Protein AF-A0A4U8UFG2-F1 (afdb_monomer)

InterPro domains:
  IPR001525 C-5 cytosine methyltransferase [PF00145] (6-52)
  IPR029063 S-adenosyl-L-methionine-dependent methyltransferase superfamily [G3DSA:3.40.50.150] (1-117)
  IPR029063 S-adenosyl-L-methionine-dependent methyltransferase superfamily [SSF53335] (3-54)

Nearest PDB structures (foldseek):
  5loa-assembly1_B  TM=2.311E-01  e=2.172E-01  Corynebacterium glutamicum ATCC 13032
  4iq0-assembly1_A  TM=2.756E-01  e=8.613E+00  Streptococcus pneumoniae

Mean predicted aligned error: 11.32 Å

Organism: NCBI:txid135569

Structure (mmCIF, N/CA/C/O backbone):
data_AF-A0A4U8UFG2-F1
#
_entry.id   AF-A0A4U8UFG2-F1
#
loop_
_atom_site.group_PDB
_atom_site.id
_atom_site.type_symbol
_atom_site.label_atom_id
_atom_site.label_alt_id
_atom_site.label_comp_id
_atom_site.label_asym_id
_atom_site.label_entity_id
_atom_site.label_seq_id
_atom_site.pdbx_PDB_ins_code
_atom_site.Cartn_x
_atom_site.Cartn_y
_atom_site.Cartn_z
_atom_site.occupancy
_atom_site.B_iso_or_equiv
_atom_site.auth_seq_id
_atom_site.auth_comp_id
_atom_site.auth_asym_id
_atom_site.auth_atom_id
_atom_site.pdbx_PDB_model_num
ATOM 1 N N . MET A 1 1 ? 37.979 -11.123 10.094 1.00 68.75 1 MET A N 1
ATOM 2 C CA . MET A 1 1 ? 37.069 -12.193 9.623 1.00 68.75 1 MET A CA 1
ATOM 3 C C . MET A 1 1 ? 37.433 -12.526 8.187 1.00 68.75 1 MET A C 1
ATOM 5 O O . MET A 1 1 ? 37.845 -11.617 7.479 1.00 68.75 1 MET A O 1
ATOM 9 N N . GLN A 1 2 ? 37.351 -13.792 7.774 1.00 84.81 2 GLN A N 1
ATOM 10 C CA . GLN A 1 2 ? 37.574 -14.159 6.372 1.00 84.81 2 GLN A CA 1
ATOM 11 C C . GLN A 1 2 ? 36.341 -13.764 5.553 1.00 84.81 2 GLN A C 1
ATOM 13 O O . GLN A 1 2 ? 35.223 -14.101 5.938 1.00 84.81 2 GLN A O 1
ATOM 18 N N . LYS A 1 3 ? 36.554 -13.029 4.459 1.00 92.69 3 LYS A N 1
ATOM 19 C CA . LYS A 1 3 ? 35.492 -12.582 3.556 1.00 92.69 3 LYS A CA 1
ATOM 20 C C . LYS A 1 3 ? 34.916 -13.774 2.789 1.00 92.69 3 LYS A C 1
ATOM 22 O O . LYS A 1 3 ? 35.671 -14.580 2.244 1.00 92.69 3 LYS A O 1
ATOM 27 N N . ILE A 1 4 ? 33.592 -13.897 2.767 1.00 92.50 4 ILE A N 1
ATOM 28 C CA . ILE A 1 4 ? 32.877 -14.941 2.033 1.00 92.50 4 ILE A CA 1
ATOM 29 C C . ILE A 1 4 ? 32.716 -14.497 0.584 1.00 92.50 4 ILE A C 1
ATOM 31 O O . ILE A 1 4 ? 32.169 -13.433 0.296 1.00 92.50 4 ILE A O 1
ATOM 35 N N . HIS A 1 5 ? 33.170 -15.356 -0.319 1.00 90.88 5 HIS A N 1
ATOM 36 C CA . HIS A 1 5 ? 33.008 -15.212 -1.755 1.00 90.88 5 HIS A CA 1
ATOM 37 C C . HIS A 1 5 ? 31.878 -16.122 -2.230 1.00 90.88 5 HIS A C 1
ATOM 39 O O . HIS A 1 5 ? 31.945 -17.337 -2.056 1.00 90.88 5 HIS A O 1
ATOM 45 N N . HIS A 1 6 ? 30.840 -15.533 -2.814 1.00 86.38 6 HIS A N 1
ATOM 46 C CA . HIS A 1 6 ? 29.639 -16.237 -3.243 1.00 86.38 6 HIS A CA 1
ATOM 47 C C . HIS A 1 6 ? 29.464 -16.162 -4.761 1.00 86.38 6 HIS A C 1
ATOM 49 O O . HIS A 1 6 ? 29.582 -15.092 -5.354 1.00 86.38 6 HIS A O 1
ATOM 55 N N . LEU A 1 7 ? 29.164 -17.298 -5.384 1.00 84.88 7 LEU A N 1
ATOM 56 C CA . LEU A 1 7 ? 28.693 -17.387 -6.763 1.00 84.88 7 LEU A CA 1
ATOM 57 C C . LEU A 1 7 ? 27.202 -17.722 -6.709 1.00 84.88 7 LEU A C 1
ATOM 59 O O . LEU A 1 7 ? 26.849 -18.799 -6.228 1.00 84.88 7 LEU A O 1
ATOM 63 N N . ASP A 1 8 ? 26.344 -16.813 -7.169 1.00 81.00 8 ASP A N 1
ATOM 64 C CA . ASP A 1 8 ? 24.899 -17.032 -7.131 1.00 81.00 8 ASP A CA 1
ATOM 65 C C . ASP A 1 8 ? 24.457 -17.878 -8.332 1.00 81.00 8 ASP A C 1
ATOM 67 O O . ASP A 1 8 ? 24.388 -17.395 -9.465 1.00 81.00 8 ASP A O 1
ATOM 71 N N . LEU A 1 9 ? 24.208 -19.164 -8.071 1.00 77.75 9 LEU A N 1
ATOM 72 C CA . LEU A 1 9 ? 23.792 -20.154 -9.068 1.00 77.75 9 LEU A CA 1
ATOM 73 C C . LEU A 1 9 ? 22.268 -20.217 -9.269 1.00 77.75 9 LEU A C 1
ATOM 75 O O . LEU A 1 9 ? 21.807 -20.973 -10.125 1.00 77.75 9 LEU A O 1
ATOM 79 N N . PHE A 1 10 ? 21.471 -19.497 -8.473 1.00 65.06 10 PHE A N 1
ATOM 80 C CA . PHE A 1 10 ? 20.014 -19.629 -8.501 1.00 65.06 10 PHE A CA 1
ATOM 81 C C . PHE A 1 10 ? 19.366 -18.586 -9.416 1.00 65.06 10 PHE A C 1
ATOM 83 O O . PHE A 1 10 ? 19.711 -17.411 -9.394 1.00 65.06 10 PHE A O 1
ATOM 90 N N . SER A 1 11 ? 18.362 -19.015 -10.189 1.00 55.31 11 SER A N 1
ATOM 91 C CA . SER A 1 11 ? 17.632 -18.224 -11.197 1.00 55.31 11 SER A CA 1
ATOM 92 C C . SER A 1 11 ? 16.636 -17.204 -10.616 1.00 55.31 11 SER A C 1
ATOM 94 O O . SER A 1 11 ? 15.584 -16.943 -11.202 1.00 55.31 11 SER A O 1
ATOM 96 N N . GLY A 1 12 ? 16.904 -16.685 -9.420 1.00 62.50 12 GLY A N 1
ATOM 97 C CA . GLY A 1 12 ? 16.269 -15.458 -8.952 1.00 62.50 12 GLY A CA 1
ATOM 98 C C . GLY A 1 12 ? 17.062 -14.261 -9.470 1.00 62.50 12 GLY A C 1
ATOM 99 O O . GLY A 1 12 ? 18.219 -14.407 -9.845 1.00 62.50 12 GLY A O 1
ATOM 100 N N . ILE A 1 13 ? 16.495 -13.05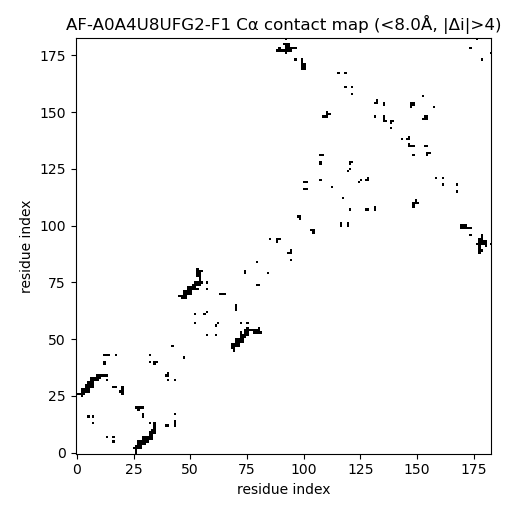5 -9.413 1.00 64.88 13 ILE A N 1
ATOM 101 C CA . ILE A 1 13 ? 17.186 -11.793 -9.755 1.00 64.88 13 ILE A CA 1
ATOM 102 C C . ILE A 1 13 ? 18.375 -11.458 -8.820 1.00 64.88 13 ILE A C 1
ATOM 104 O O . ILE A 1 13 ? 18.641 -10.288 -8.587 1.00 64.88 13 ILE A O 1
ATOM 108 N N . GLY A 1 14 ? 19.006 -12.446 -8.170 1.00 72.06 14 GLY A N 1
ATOM 109 C CA . GLY A 1 14 ? 20.134 -12.328 -7.238 1.00 72.06 14 GLY A CA 1
ATOM 110 C C . GLY A 1 14 ? 19.908 -11.414 -6.030 1.00 72.06 14 GLY A C 1
ATOM 111 O O . GLY A 1 14 ? 20.849 -11.068 -5.316 1.00 72.06 14 GLY A O 1
ATOM 112 N N . GLY A 1 15 ? 18.659 -11.013 -5.773 1.00 73.19 15 GLY A N 1
ATOM 113 C CA . GLY A 1 15 ? 18.322 -9.979 -4.795 1.00 73.19 15 GLY A CA 1
ATOM 114 C C . GLY A 1 15 ? 18.733 -10.315 -3.360 1.00 73.19 15 GLY A C 1
ATOM 115 O O . GLY A 1 15 ? 19.114 -9.420 -2.613 1.00 73.19 15 GLY A O 1
ATOM 116 N N . PHE A 1 16 ? 18.720 -11.594 -2.971 1.00 80.62 16 PHE A N 1
ATOM 117 C CA . PHE A 1 16 ? 19.162 -12.013 -1.636 1.00 80.62 16 PHE A CA 1
ATOM 118 C C . PHE A 1 16 ? 20.679 -11.908 -1.467 1.00 80.62 16 PHE A C 1
ATOM 120 O O . PHE A 1 16 ? 21.143 -11.393 -0.450 1.00 80.62 16 PHE A O 1
ATOM 127 N N . ALA A 1 17 ? 21.450 -12.343 -2.468 1.00 82.56 17 ALA A N 1
ATOM 128 C CA . ALA A 1 17 ? 22.905 -12.229 -2.451 1.00 82.56 17 ALA A CA 1
ATOM 129 C C . ALA A 1 17 ? 23.344 -10.756 -2.496 1.00 82.56 17 ALA A C 1
ATOM 131 O O . ALA A 1 17 ? 24.249 -10.346 -1.764 1.00 82.56 17 ALA A O 1
ATOM 132 N N . LEU A 1 18 ? 22.642 -9.933 -3.283 1.00 78.06 18 LEU A N 1
ATOM 133 C CA . LEU A 1 18 ? 22.844 -8.487 -3.325 1.00 78.06 18 LEU A CA 1
ATOM 134 C C . LEU A 1 18 ? 22.502 -7.831 -1.977 1.00 78.06 18 LEU A C 1
ATOM 136 O O . LEU A 1 18 ? 23.297 -7.056 -1.455 1.00 78.06 18 LEU A O 1
ATOM 140 N N . GLY A 1 19 ? 21.363 -8.185 -1.375 1.00 81.25 19 GLY A N 1
ATOM 141 C CA . GLY A 1 19 ? 20.940 -7.676 -0.069 1.00 81.25 19 GLY A CA 1
ATOM 142 C C . GLY A 1 19 ? 21.924 -8.023 1.049 1.00 81.25 19 GLY A C 1
ATOM 143 O O . GLY A 1 19 ? 22.258 -7.164 1.862 1.00 81.25 19 GLY A O 1
ATOM 144 N N . LEU A 1 20 ? 22.453 -9.250 1.055 1.00 84.56 20 LEU A N 1
ATOM 145 C CA . LEU A 1 20 ? 23.465 -9.675 2.022 1.00 84.56 20 LEU A CA 1
ATOM 146 C C . LEU A 1 20 ? 24.794 -8.928 1.828 1.00 84.56 20 LEU A C 1
ATOM 148 O O . LEU A 1 20 ? 25.388 -8.471 2.802 1.00 84.56 20 LEU A O 1
ATOM 152 N N . GLN A 1 21 ? 25.223 -8.726 0.579 1.00 86.75 21 GLN A N 1
ATOM 153 C CA . GLN A 1 21 ? 26.393 -7.901 0.268 1.00 86.75 21 GLN A CA 1
ATOM 154 C C . GLN A 1 21 ? 26.198 -6.438 0.688 1.00 86.75 21 GLN A C 1
ATOM 156 O O . GLN A 1 21 ? 27.131 -5.802 1.169 1.00 86.75 21 GLN A O 1
ATOM 161 N N . MET A 1 22 ? 25.000 -5.879 0.503 1.00 83.25 22 MET A N 1
ATOM 162 C CA . MET A 1 22 ? 24.687 -4.513 0.928 1.00 83.25 22 MET A CA 1
ATOM 163 C C . MET A 1 22 ? 24.699 -4.365 2.452 1.00 83.25 22 MET A C 1
ATOM 165 O O . MET A 1 22 ? 25.095 -3.307 2.938 1.00 83.25 22 MET A O 1
ATOM 169 N N . ALA A 1 23 ? 24.288 -5.404 3.183 1.00 88.12 23 ALA A N 1
ATOM 170 C CA . ALA A 1 23 ? 24.287 -5.411 4.641 1.00 88.12 23 ALA A CA 1
ATOM 171 C C . ALA A 1 23 ? 25.709 -5.403 5.228 1.00 88.12 23 ALA A C 1
ATOM 173 O O . ALA A 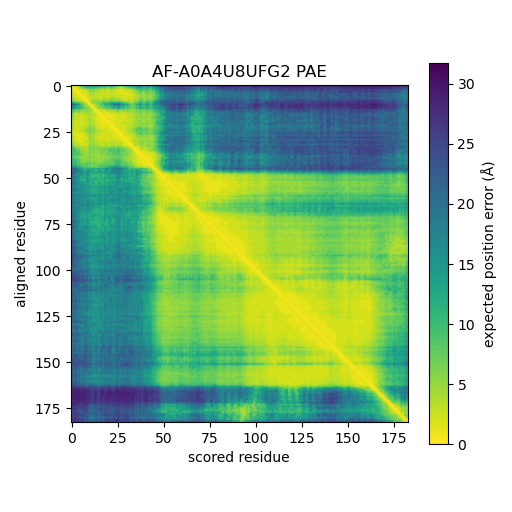1 23 ? 25.947 -4.692 6.202 1.00 88.12 23 ALA A O 1
ATOM 174 N N . ASP A 1 24 ? 26.648 -6.148 4.633 1.00 87.25 24 ASP A N 1
ATOM 175 C CA . ASP A 1 24 ? 28.051 -6.160 5.061 1.00 87.25 24 ASP A CA 1
ATOM 176 C C . ASP A 1 24 ? 29.007 -6.518 3.905 1.00 87.25 24 ASP A C 1
ATOM 178 O O . ASP A 1 24 ? 29.238 -7.684 3.571 1.00 87.25 24 ASP A O 1
ATOM 182 N N . LYS A 1 25 ? 29.598 -5.476 3.310 1.00 84.06 25 LYS A N 1
ATOM 183 C CA . LYS A 1 25 ? 30.499 -5.562 2.146 1.00 84.06 25 LYS A CA 1
ATOM 184 C C . LYS A 1 25 ? 31.886 -6.102 2.503 1.00 84.06 25 LYS A C 1
ATOM 186 O O . LYS A 1 25 ? 32.626 -6.547 1.617 1.00 84.06 25 LYS A O 1
ATOM 191 N N . ASP A 1 26 ? 32.264 -6.020 3.776 1.00 88.94 26 ASP A N 1
ATOM 192 C CA . ASP A 1 26 ? 33.566 -6.460 4.273 1.00 88.94 26 ASP A CA 1
ATOM 193 C C . ASP A 1 26 ? 33.525 -7.946 4.642 1.00 88.94 26 ASP A C 1
ATOM 195 O O . ASP A 1 26 ? 34.522 -8.657 4.489 1.00 88.94 26 ASP A O 1
ATOM 199 N N . PHE A 1 27 ? 32.348 -8.440 5.033 1.00 92.19 27 PHE A N 1
ATOM 200 C CA . PHE A 1 27 ? 32.095 -9.849 5.298 1.00 92.19 27 PHE A CA 1
ATOM 201 C C . PHE A 1 27 ? 31.697 -10.657 4.058 1.00 92.19 27 PHE A C 1
ATOM 203 O O . PHE A 1 27 ? 32.135 -11.801 3.933 1.00 92.19 27 PHE A O 1
ATOM 210 N N . TYR A 1 28 ? 30.897 -10.101 3.143 1.00 91.31 28 TYR A N 1
ATOM 211 C CA . TYR A 1 28 ? 30.278 -10.868 2.058 1.00 91.31 28 TYR A CA 1
ATOM 212 C C . TYR A 1 28 ? 30.423 -10.190 0.692 1.00 91.31 28 TYR A 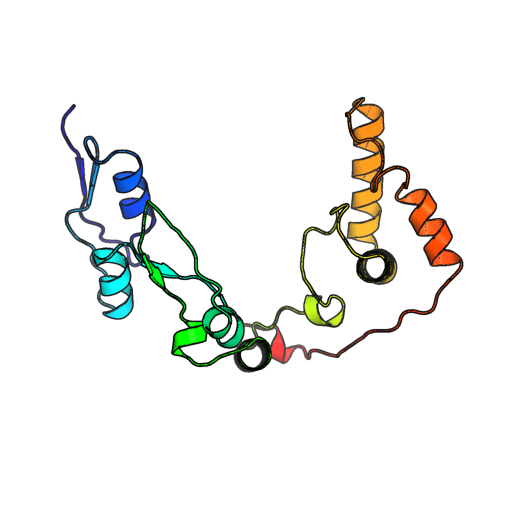C 1
ATOM 214 O O . TYR A 1 28 ? 30.190 -8.992 0.538 1.00 91.31 28 TYR A O 1
ATOM 222 N N . GLN A 1 29 ? 30.796 -10.971 -0.325 1.00 88.62 29 GLN A N 1
ATOM 223 C CA . GLN A 1 29 ? 30.885 -10.516 -1.709 1.00 88.62 29 GLN A CA 1
ATOM 224 C C . GLN A 1 29 ? 30.346 -11.561 -2.682 1.00 88.62 29 GLN A C 1
ATOM 226 O O . GLN A 1 29 ? 30.861 -12.676 -2.770 1.00 88.62 29 GLN A O 1
ATOM 231 N N . THR A 1 30 ? 29.376 -11.146 -3.488 1.00 86.25 30 THR A N 1
ATOM 232 C CA . THR A 1 30 ? 28.904 -11.876 -4.662 1.00 86.25 30 THR A CA 1
ATOM 233 C C . THR A 1 30 ? 29.850 -11.602 -5.829 1.00 86.25 30 THR A C 1
ATOM 235 O O . THR A 1 30 ? 30.062 -10.454 -6.212 1.00 86.25 30 THR A O 1
ATOM 238 N N . ILE A 1 31 ? 30.466 -12.654 -6.368 1.00 85.25 31 ILE A N 1
ATOM 239 C CA . ILE A 1 31 ? 31.448 -12.574 -7.458 1.00 85.25 31 ILE A CA 1
ATOM 240 C C . ILE A 1 31 ? 30.756 -12.538 -8.821 1.00 85.25 31 ILE A C 1
ATOM 242 O O . ILE A 1 31 ? 31.231 -11.863 -9.731 1.00 85.25 31 ILE A O 1
ATOM 246 N N . SER A 1 32 ? 29.658 -13.277 -8.981 1.00 77.69 32 SER A N 1
ATOM 247 C CA . SER A 1 32 ? 28.903 -13.345 -10.232 1.00 77.69 32 SER A CA 1
ATOM 248 C C . SER A 1 32 ? 27.499 -13.905 -9.987 1.00 77.69 32 SER A C 1
ATOM 250 O O . SER A 1 32 ? 27.256 -14.554 -8.963 1.00 77.69 32 SER A O 1
ATOM 252 N N . PHE A 1 33 ? 26.602 -13.649 -10.938 1.00 82.00 33 PHE A N 1
ATOM 253 C CA . PHE A 1 33 ? 25.242 -14.175 -11.000 1.00 82.00 33 PHE A CA 1
ATOM 254 C C . PHE A 1 33 ? 25.110 -15.054 -12.247 1.00 82.00 33 PHE A C 1
ATOM 256 O O . PHE A 1 33 ? 25.539 -14.653 -13.326 1.00 82.00 33 PHE A O 1
ATOM 263 N N . CYS A 1 34 ? 24.484 -16.224 -12.128 1.00 79.12 34 CYS A N 1
ATOM 264 C CA . CYS A 1 34 ? 24.200 -17.113 -13.264 1.00 79.12 34 CYS A CA 1
ATOM 265 C C . CYS A 1 34 ? 22.977 -16.698 -14.106 1.00 79.12 34 CYS A C 1
ATOM 267 O O . CYS A 1 34 ? 22.477 -17.496 -14.898 1.00 79.12 34 CYS A O 1
ATOM 269 N N . GLU A 1 35 ? 22.478 -15.474 -13.940 1.00 77.44 35 GLU A N 1
ATOM 270 C CA . GLU A 1 35 ? 21.330 -14.960 -14.685 1.00 77.44 35 GLU A CA 1
ATOM 271 C C . GLU A 1 35 ? 21.687 -14.725 -16.161 1.00 77.44 35 GLU A C 1
ATOM 273 O O . GLU A 1 35 ? 22.641 -14.019 -16.484 1.00 77.44 35 GLU A O 1
ATOM 278 N N . ILE A 1 36 ? 20.904 -15.322 -17.061 1.00 75.06 36 ILE A N 1
ATOM 279 C CA . ILE A 1 36 ? 21.121 -15.272 -18.515 1.00 75.06 36 ILE A CA 1
ATOM 280 C C . ILE A 1 36 ? 20.261 -14.207 -19.201 1.00 75.06 36 ILE A C 1
ATOM 282 O O . ILE A 1 36 ? 20.521 -13.841 -20.348 1.00 75.06 36 ILE A O 1
ATOM 286 N N . ASN A 1 37 ? 19.216 -13.714 -18.533 1.00 78.00 37 ASN A N 1
ATOM 287 C CA . ASN A 1 37 ? 18.377 -12.652 -19.058 1.00 78.00 37 ASN A CA 1
ATOM 288 C C . ASN A 1 37 ? 19.121 -11.308 -19.000 1.00 78.00 37 ASN A C 1
ATOM 290 O O . ASN A 1 37 ? 19.452 -10.819 -17.922 1.00 78.00 37 ASN A O 1
ATOM 294 N N . ALA A 1 38 ? 19.323 -10.680 -20.162 1.00 72.62 38 ALA A N 1
ATOM 295 C CA . ALA A 1 38 ? 20.071 -9.427 -20.281 1.00 72.62 38 ALA A CA 1
ATOM 296 C C . ALA A 1 38 ? 19.508 -8.288 -19.409 1.00 72.62 38 ALA A C 1
ATOM 298 O O . ALA A 1 38 ? 20.276 -7.547 -18.803 1.00 72.62 38 ALA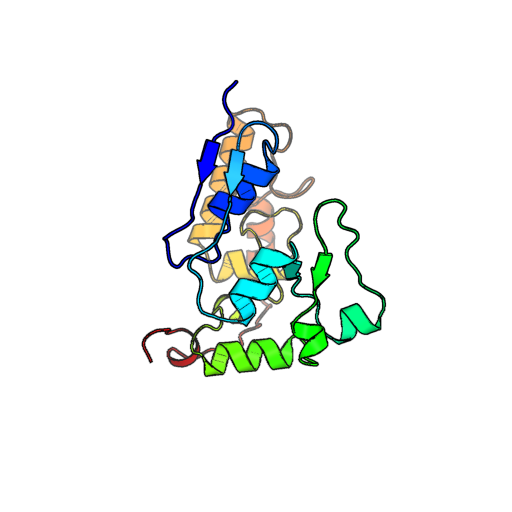 A O 1
ATOM 299 N N . TYR A 1 39 ? 18.181 -8.172 -19.285 1.00 72.31 39 TYR A N 1
ATOM 300 C CA . TYR A 1 39 ? 17.562 -7.140 -18.450 1.00 72.31 39 TYR A CA 1
ATOM 301 C C . TYR A 1 39 ? 17.831 -7.383 -16.960 1.00 72.31 39 TYR A C 1
ATOM 303 O O . TYR A 1 39 ? 18.194 -6.460 -16.234 1.00 72.31 39 TYR A O 1
ATOM 311 N N . CYS A 1 40 ? 17.705 -8.629 -16.502 1.00 71.56 40 CYS A N 1
ATOM 312 C CA . CYS A 1 40 ? 18.000 -8.988 -15.117 1.00 71.56 40 CYS A CA 1
ATOM 313 C C . CYS A 1 40 ? 19.497 -8.830 -14.789 1.00 71.56 40 CYS A C 1
ATOM 315 O O . CYS A 1 40 ? 19.829 -8.339 -13.711 1.00 71.56 40 CYS A O 1
ATOM 317 N N . ALA A 1 41 ? 20.392 -9.163 -15.726 1.00 71.44 41 ALA A N 1
ATOM 318 C CA . ALA A 1 41 ? 21.830 -8.929 -15.591 1.00 71.44 41 ALA A CA 1
ATOM 319 C C . ALA A 1 41 ? 22.154 -7.430 -15.451 1.00 71.44 41 ALA A C 1
ATOM 321 O O . ALA A 1 41 ? 22.895 -7.038 -14.553 1.00 71.44 41 ALA A O 1
ATOM 322 N N . GLU A 1 42 ? 21.524 -6.565 -16.253 1.00 69.69 42 GLU A N 1
ATOM 323 C CA . GLU A 1 42 ? 21.681 -5.112 -16.117 1.00 69.69 42 GLU A CA 1
ATOM 324 C C . GLU A 1 42 ? 21.183 -4.570 -14.767 1.00 69.69 42 GLU A C 1
ATOM 326 O O . GLU A 1 42 ? 21.789 -3.649 -14.211 1.00 69.69 42 GLU A O 1
ATOM 331 N N . VAL A 1 43 ? 20.086 -5.120 -14.232 1.00 67.00 43 VAL A N 1
ATOM 332 C CA . VAL A 1 43 ? 19.561 -4.763 -12.900 1.00 67.00 43 VAL A CA 1
ATOM 333 C C . VAL A 1 43 ? 20.564 -5.131 -11.804 1.00 67.00 43 VAL A C 1
ATOM 335 O O . VAL A 1 43 ? 20.811 -4.323 -10.904 1.00 67.00 43 VAL A O 1
ATOM 338 N N . LEU A 1 44 ? 21.167 -6.315 -11.915 1.00 68.06 44 LEU A N 1
ATOM 339 C CA . LEU A 1 44 ? 22.151 -6.857 -10.980 1.00 68.06 44 LEU A CA 1
ATOM 340 C C . LEU A 1 44 ? 23.492 -6.116 -11.002 1.00 68.06 44 LEU A C 1
ATOM 342 O O . LEU A 1 44 ? 24.087 -5.892 -9.950 1.00 68.06 44 LEU A O 1
ATOM 346 N N . GLU A 1 45 ? 23.960 -5.693 -12.176 1.00 68.06 45 GLU A N 1
ATOM 347 C CA . GLU A 1 45 ? 25.242 -4.991 -12.321 1.00 68.06 45 GLU A CA 1
ATOM 348 C C . GLU A 1 45 ? 25.212 -3.539 -11.819 1.00 68.06 45 GLU A C 1
ATOM 350 O O . GLU A 1 45 ? 26.253 -2.988 -11.458 1.00 68.06 45 GLU A O 1
ATOM 355 N N . LYS A 1 46 ? 24.042 -2.887 -11.813 1.00 62.91 46 LYS A N 1
ATOM 356 C CA . LYS A 1 46 ? 23.945 -1.421 -11.666 1.00 62.91 46 LYS A CA 1
ATOM 357 C C . LYS A 1 46 ? 23.133 -0.939 -10.460 1.00 62.91 46 LYS A C 1
ATOM 359 O O . LYS A 1 46 ? 22.915 0.267 -10.340 1.00 62.91 46 LYS A O 1
ATOM 364 N N . ASN A 1 47 ? 22.719 -1.834 -9.555 1.00 67.12 47 ASN A N 1
ATOM 365 C CA . ASN A 1 47 ? 21.926 -1.500 -8.358 1.00 67.12 47 ASN A CA 1
ATOM 366 C C . ASN A 1 47 ? 20.735 -0.574 -8.688 1.00 67.12 47 ASN A C 1
ATOM 368 O O . ASN A 1 47 ? 20.557 0.491 -8.082 1.00 67.12 47 ASN A O 1
ATOM 372 N N . PHE A 1 48 ? 19.947 -0.940 -9.704 1.00 76.19 48 PHE A N 1
ATOM 373 C CA . PHE A 1 48 ? 18.774 -0.161 -10.090 1.00 76.19 48 PHE A CA 1
ATOM 374 C C . PHE A 1 48 ? 17.573 -0.463 -9.200 1.00 76.19 48 PHE A C 1
ATOM 376 O O . PHE A 1 48 ? 17.283 -1.614 -8.885 1.00 76.19 48 PHE A O 1
ATOM 383 N N . ILE A 1 49 ? 16.826 0.583 -8.856 1.00 81.88 49 ILE A N 1
ATOM 384 C CA . ILE A 1 49 ? 15.589 0.486 -8.085 1.00 81.88 49 ILE A CA 1
ATOM 385 C C . ILE A 1 49 ? 14.446 0.882 -9.009 1.00 81.88 49 ILE A C 1
ATOM 387 O O . ILE A 1 49 ? 14.368 2.028 -9.453 1.00 81.88 49 ILE A O 1
ATOM 391 N N . LEU A 1 50 ? 13.583 -0.083 -9.332 1.00 88.00 50 LEU A N 1
ATOM 392 C CA . LEU A 1 50 ? 12.430 0.132 -10.202 1.00 88.00 50 LEU A CA 1
ATOM 393 C C . LEU A 1 50 ? 11.298 0.779 -9.402 1.00 88.00 50 LEU A C 1
ATOM 395 O O . LEU A 1 50 ? 10.802 0.209 -8.433 1.00 88.00 50 LEU A O 1
ATOM 399 N N . ILE A 1 51 ? 10.889 1.975 -9.816 1.00 91.75 51 ILE A N 1
ATOM 400 C CA . ILE A 1 51 ? 9.868 2.774 -9.141 1.00 91.75 51 ILE A CA 1
ATOM 401 C C . ILE A 1 51 ? 8.681 2.954 -10.079 1.00 91.75 51 ILE A C 1
ATOM 403 O O . ILE A 1 51 ? 8.817 3.462 -11.191 1.00 91.75 51 ILE A O 1
ATOM 407 N N . GLY A 1 52 ? 7.501 2.552 -9.612 1.00 92.88 52 GLY A N 1
ATOM 408 C CA . GLY A 1 52 ? 6.246 2.626 -10.361 1.00 92.88 52 GLY A CA 1
ATOM 409 C C . GLY A 1 52 ? 5.601 4.013 -10.362 1.00 92.88 52 GLY A C 1
ATOM 410 O O . GLY A 1 52 ? 4.420 4.112 -10.052 1.00 92.88 52 GLY A O 1
ATOM 411 N N . TYR A 1 53 ? 6.353 5.077 -10.663 1.00 95.94 53 TYR A N 1
ATOM 412 C CA . TYR A 1 53 ? 5.757 6.388 -10.956 1.00 95.94 53 TYR A CA 1
ATOM 413 C C . TYR A 1 53 ? 5.283 6.425 -12.399 1.00 95.94 53 TYR A C 1
ATOM 415 O O . TYR A 1 53 ? 6.027 6.034 -13.299 1.00 95.94 53 TYR A O 1
ATOM 423 N N . THR A 1 54 ? 4.054 6.890 -12.602 1.00 96.56 54 THR A N 1
ATOM 424 C CA . THR A 1 54 ? 3.449 7.037 -13.928 1.00 96.56 54 THR A CA 1
ATOM 425 C C . THR A 1 54 ? 4.212 8.044 -14.781 1.00 96.56 54 THR A C 1
ATOM 427 O O . THR A 1 54 ? 4.962 8.883 -14.272 1.00 96.56 54 THR A O 1
ATOM 430 N N . TYR A 1 55 ? 3.991 7.986 -16.094 1.00 97.56 55 TYR A N 1
ATOM 431 C CA . TYR A 1 55 ? 4.572 8.930 -17.040 1.00 97.56 55 TYR A CA 1
ATOM 432 C C . TYR A 1 55 ? 4.330 10.387 -16.621 1.00 97.56 55 TYR A C 1
ATOM 434 O O . TYR A 1 55 ? 5.289 11.131 -16.425 1.00 97.56 55 TYR A O 1
ATOM 442 N N . ASN A 1 56 ? 3.074 10.768 -16.371 1.00 97.56 56 ASN A N 1
ATOM 443 C CA . ASN A 1 56 ? 2.744 12.146 -16.011 1.00 97.56 56 ASN A CA 1
ATOM 444 C C . ASN A 1 56 ? 3.337 12.567 -14.661 1.00 97.56 56 ASN A C 1
ATOM 446 O O . ASN A 1 56 ? 3.676 13.731 -14.484 1.00 97.56 56 ASN A O 1
ATOM 450 N N . GLU A 1 57 ? 3.461 11.666 -13.686 1.00 96.81 57 GLU A N 1
ATOM 451 C CA . GLU A 1 57 ? 4.089 12.011 -12.406 1.00 96.81 57 GLU A CA 1
ATOM 452 C C . GLU A 1 57 ? 5.554 12.409 -12.584 1.00 96.81 57 GLU A C 1
ATOM 454 O O . GLU A 1 57 ? 5.981 13.423 -12.029 1.00 96.81 57 GLU A O 1
ATOM 459 N N . VAL A 1 58 ? 6.309 11.641 -13.373 1.00 96.69 58 VAL A N 1
ATOM 460 C CA . VAL A 1 58 ? 7.723 11.930 -13.644 1.00 96.69 58 VAL A CA 1
ATOM 461 C C . VAL A 1 58 ? 7.872 13.187 -14.505 1.00 96.69 58 VAL A C 1
ATOM 463 O O . VAL A 1 58 ? 8.711 14.027 -14.185 1.00 96.69 58 VAL A O 1
ATOM 466 N N . GLU A 1 59 ? 7.021 13.379 -15.521 1.00 97.12 59 GLU A N 1
ATOM 467 C CA . GLU A 1 59 ? 6.986 14.615 -16.329 1.00 97.12 59 GLU A CA 1
ATOM 468 C C . GLU A 1 59 ? 6.679 15.859 -15.478 1.00 97.12 59 GLU A C 1
ATOM 470 O O . GLU A 1 59 ? 7.235 16.931 -15.704 1.00 97.12 59 GLU A O 1
ATOM 475 N N . ASN A 1 60 ? 5.862 15.710 -14.431 1.00 96.69 60 ASN A N 1
ATOM 476 C CA . ASN A 1 60 ? 5.586 16.764 -13.451 1.00 96.69 60 ASN A CA 1
ATOM 477 C C . ASN A 1 60 ? 6.696 16.926 -12.390 1.00 96.69 60 ASN A C 1
ATOM 479 O O . ASN A 1 60 ? 6.511 17.635 -11.399 1.00 96.69 60 ASN A O 1
ATOM 483 N N . GLY A 1 61 ? 7.849 16.279 -12.573 1.00 95.44 61 GLY A N 1
ATOM 484 C CA . GLY A 1 61 ? 9.034 16.429 -11.729 1.00 95.44 61 GLY A CA 1
ATOM 485 C C . GLY A 1 61 ? 9.105 15.479 -10.533 1.00 95.44 61 GLY A C 1
ATOM 486 O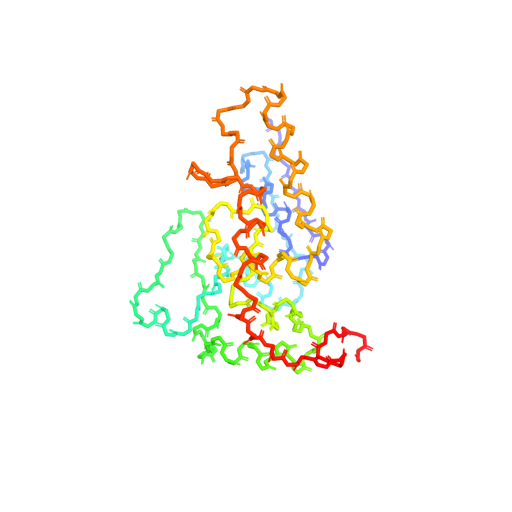 O . GLY A 1 61 ? 9.967 15.655 -9.668 1.00 95.44 61 GLY A O 1
ATOM 487 N N . ARG A 1 62 ? 8.235 14.463 -10.443 1.00 96.00 62 ARG A N 1
ATOM 488 C CA . ARG A 1 62 ? 8.299 13.473 -9.361 1.00 96.00 62 ARG A CA 1
ATOM 489 C C . ARG A 1 62 ? 9.490 12.535 -9.571 1.00 96.00 62 ARG A C 1
ATOM 491 O O . ARG A 1 62 ? 9.453 11.641 -10.410 1.00 96.00 62 ARG A O 1
ATOM 498 N N . ILE A 1 63 ? 10.523 12.701 -8.748 1.00 93.75 63 ILE A N 1
ATOM 499 C CA . ILE A 1 63 ? 11.719 11.850 -8.730 1.00 93.75 63 ILE A CA 1
ATOM 500 C C . ILE A 1 63 ? 12.011 11.340 -7.316 1.00 93.75 63 ILE A C 1
ATOM 502 O O . ILE A 1 63 ? 11.658 11.973 -6.322 1.00 93.75 63 ILE A O 1
ATOM 506 N N . SER A 1 64 ? 12.665 10.188 -7.224 1.00 92.06 64 SER A N 1
ATOM 507 C CA . SER A 1 64 ? 13.154 9.620 -5.971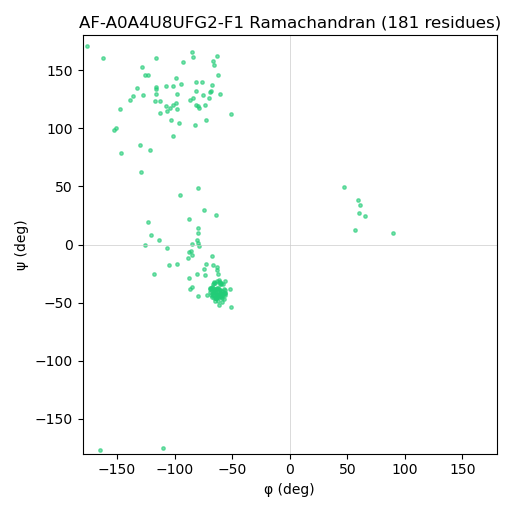 1.00 92.06 64 SER A CA 1
ATOM 508 C C . SER A 1 64 ? 14.632 9.938 -5.779 1.00 92.06 64 SER A C 1
ATOM 510 O O . SER A 1 64 ? 15.447 9.688 -6.665 1.00 92.06 64 SER A O 1
ATOM 512 N N . SER A 1 65 ? 14.967 10.455 -4.598 1.00 87.81 65 SER A N 1
ATOM 513 C CA . SER A 1 65 ? 16.346 10.638 -4.146 1.00 87.81 65 SER A CA 1
ATOM 514 C C . SER A 1 65 ? 16.730 9.442 -3.282 1.00 87.81 65 SER A C 1
ATOM 516 O O . SER A 1 65 ? 16.239 9.314 -2.161 1.00 87.81 65 SER A O 1
ATOM 518 N N . LEU A 1 66 ? 17.533 8.534 -3.835 1.00 82.94 66 LEU A N 1
ATOM 519 C CA . LEU A 1 66 ? 18.005 7.329 -3.155 1.00 82.94 66 LEU A CA 1
ATOM 520 C C . LEU A 1 66 ? 19.527 7.408 -3.026 1.00 82.94 66 LEU A C 1
ATOM 522 O O . LEU A 1 66 ? 20.221 7.663 -4.005 1.00 82.94 66 LEU A O 1
ATOM 526 N N . ASP A 1 67 ? 20.039 7.196 -1.819 1.00 81.19 67 ASP A N 1
ATOM 527 C CA . ASP A 1 67 ? 21.468 7.200 -1.486 1.00 81.19 67 ASP A CA 1
ATOM 528 C C . ASP A 1 67 ? 22.130 5.819 -1.653 1.00 81.19 67 ASP A C 1
ATOM 530 O O . ASP A 1 67 ? 23.355 5.715 -1.673 1.00 81.19 67 ASP A O 1
ATOM 534 N N . TYR A 1 68 ? 21.332 4.759 -1.826 1.00 74.62 68 TYR A N 1
ATOM 535 C CA . TYR A 1 68 ? 21.788 3.365 -1.927 1.00 74.62 68 TYR A CA 1
ATOM 536 C C . TYR A 1 68 ? 21.561 2.708 -3.299 1.00 74.62 68 TYR A C 1
ATOM 538 O O . TYR A 1 68 ? 21.838 1.519 -3.458 1.00 74.62 68 TYR A O 1
ATOM 546 N N . GLY A 1 69 ? 21.064 3.441 -4.297 1.00 77.06 69 GLY A N 1
ATOM 547 C CA . GLY A 1 69 ? 20.813 2.884 -5.626 1.00 77.06 69 GLY A CA 1
ATOM 548 C C . GLY A 1 69 ? 20.326 3.915 -6.634 1.00 77.06 69 GLY A C 1
ATOM 549 O O . GLY A 1 69 ? 20.011 5.052 -6.289 1.00 77.06 69 GLY A O 1
ATOM 550 N N . ILE A 1 70 ? 20.261 3.513 -7.901 1.00 84.56 70 ILE A N 1
ATOM 551 C CA . ILE A 1 70 ? 19.845 4.397 -8.993 1.00 84.56 70 ILE A CA 1
ATOM 552 C C . ILE A 1 70 ? 18.367 4.143 -9.304 1.00 84.56 70 ILE A C 1
ATOM 554 O O . ILE A 1 70 ? 17.991 3.056 -9.744 1.00 84.56 70 ILE A O 1
ATOM 558 N N . ALA A 1 71 ? 17.521 5.155 -9.111 1.00 89.69 71 ALA A N 1
ATOM 559 C CA . ALA A 1 71 ? 16.101 5.066 -9.437 1.00 89.69 71 ALA A CA 1
ATOM 560 C C . ALA A 1 71 ? 15.869 4.972 -10.957 1.00 89.69 71 ALA A C 1
ATOM 562 O O . ALA A 1 71 ? 16.404 5.760 -11.742 1.00 89.69 71 ALA A O 1
ATOM 563 N N . LYS A 1 72 ? 15.034 4.019 -11.371 1.00 90.44 72 LYS A N 1
ATOM 564 C CA . LYS A 1 72 ? 14.519 3.866 -12.736 1.00 90.44 72 LYS A CA 1
ATOM 565 C C . LYS A 1 72 ? 12.997 3.890 -12.700 1.00 90.44 72 LYS A C 1
ATOM 567 O O . LYS A 1 72 ? 12.395 3.376 -11.761 1.00 90.44 72 LYS A O 1
ATOM 572 N N . TYR A 1 73 ? 12.386 4.440 -13.744 1.00 94.75 73 TYR A N 1
ATOM 573 C CA . TYR A 1 73 ? 10.938 4.640 -13.826 1.00 94.75 73 TYR A CA 1
ATOM 574 C C . TYR A 1 73 ? 10.372 3.910 -15.054 1.00 94.75 73 TYR A C 1
ATOM 576 O O . TYR A 1 73 ? 10.200 4.533 -16.101 1.00 94.75 73 TYR A O 1
ATOM 584 N N . PRO A 1 74 ? 10.116 2.588 -14.979 1.00 94.50 74 PRO A N 1
ATOM 585 C CA . PRO A 1 74 ? 9.662 1.812 -16.135 1.00 94.50 74 PRO A CA 1
ATOM 586 C C . PRO A 1 74 ? 8.385 2.360 -16.775 1.00 94.50 74 PRO A C 1
ATOM 588 O O . PRO A 1 74 ? 8.320 2.483 -17.991 1.00 94.50 74 PRO A O 1
ATOM 591 N N . LEU A 1 75 ? 7.398 2.774 -15.972 1.00 96.12 75 LEU A N 1
ATOM 592 C CA . LEU A 1 75 ? 6.142 3.309 -16.510 1.00 96.12 75 LEU A CA 1
ATOM 593 C C . LEU A 1 75 ? 6.351 4.631 -17.259 1.00 96.12 75 LEU A C 1
ATOM 595 O O . LEU A 1 75 ? 5.680 4.877 -18.254 1.00 96.12 75 LEU A O 1
ATOM 599 N N . HIS A 1 76 ? 7.312 5.457 -16.838 1.00 96.62 76 HIS A N 1
ATOM 600 C CA . HIS A 1 76 ? 7.705 6.646 -17.596 1.00 96.62 76 HIS A CA 1
ATOM 601 C C . HIS A 1 76 ? 8.388 6.276 -18.916 1.00 96.62 76 HIS A C 1
ATOM 603 O O . HIS A 1 76 ? 8.003 6.792 -19.961 1.00 96.62 76 HIS A O 1
ATOM 609 N N . GLN A 1 77 ? 9.315 5.313 -18.899 1.00 94.88 77 GLN A N 1
ATOM 610 C CA . GLN A 1 77 ? 9.980 4.808 -20.110 1.00 94.88 77 GLN A CA 1
ATOM 611 C C . GLN A 1 77 ? 8.992 4.208 -21.119 1.00 94.88 77 GLN A C 1
ATOM 613 O O . GLN A 1 77 ? 9.193 4.329 -22.325 1.00 94.88 77 GLN A O 1
ATOM 618 N N . TRP A 1 78 ? 7.925 3.576 -20.632 1.00 96.38 78 TRP A N 1
ATOM 619 C CA . TRP A 1 78 ? 6.864 2.995 -21.455 1.00 96.38 78 TRP A CA 1
ATOM 620 C C . TRP A 1 78 ? 5.766 3.994 -21.833 1.00 96.38 78 TRP A C 1
ATOM 622 O O . TRP A 1 78 ? 4.888 3.645 -22.615 1.00 96.38 78 TRP A O 1
ATOM 632 N N . GLN A 1 79 ? 5.816 5.223 -21.309 1.00 97.38 79 GLN A N 1
ATOM 633 C CA . GLN A 1 79 ? 4.785 6.255 -21.474 1.00 97.38 79 GLN A CA 1
ATOM 634 C C . GLN A 1 79 ? 3.402 5.825 -20.952 1.00 97.38 79 GLN A C 1
ATOM 636 O O . GLN A 1 79 ? 2.368 6.119 -21.549 1.00 97.38 79 GLN A O 1
ATOM 641 N N . TRP A 1 80 ? 3.370 5.098 -19.834 1.00 97.81 80 TRP A N 1
ATOM 642 C CA . TRP A 1 80 ? 2.149 4.561 -19.236 1.00 97.81 80 TRP A CA 1
ATOM 643 C C . TRP A 1 80 ? 1.679 5.392 -18.044 1.00 97.81 80 TRP A C 1
ATOM 645 O O . TRP A 1 80 ? 2.457 5.754 -17.155 1.00 97.81 80 TRP A O 1
ATOM 655 N N . ASN A 1 81 ? 0.372 5.633 -17.995 1.00 96.50 81 ASN A N 1
ATOM 656 C CA . ASN A 1 81 ? -0.337 6.124 -16.821 1.00 96.50 81 ASN A CA 1
ATOM 657 C C . ASN A 1 81 ? -1.240 5.016 -16.250 1.00 96.50 81 ASN A C 1
ATOM 659 O O . ASN A 1 81 ? -1.216 3.871 -16.705 1.00 96.50 81 ASN A O 1
ATOM 663 N N . GLU A 1 82 ? -2.033 5.345 -15.227 1.00 91.31 82 GLU A N 1
ATOM 664 C CA . GLU A 1 82 ? -2.897 4.384 -14.521 1.00 91.31 82 GLU A CA 1
ATOM 665 C C . GLU A 1 82 ? -3.794 3.577 -15.471 1.00 91.31 82 GLU A C 1
ATOM 667 O O . GLU A 1 82 ? -3.948 2.372 -15.294 1.00 91.31 82 GLU A O 1
ATOM 672 N N . ARG A 1 83 ? -4.319 4.214 -16.525 1.00 92.00 83 ARG A N 1
ATOM 673 C CA . ARG A 1 83 ? -5.187 3.567 -17.517 1.00 92.00 83 ARG A CA 1
ATOM 674 C C . ARG A 1 83 ? -4.466 2.475 -18.306 1.00 92.00 83 ARG A C 1
ATOM 676 O O . ARG A 1 83 ? -5.020 1.397 -18.505 1.00 92.00 83 ARG A O 1
ATOM 683 N N . GLU A 1 84 ? -3.254 2.748 -18.787 1.00 95.75 84 GLU A N 1
ATOM 684 C CA . GLU A 1 84 ? -2.472 1.768 -19.549 1.00 95.75 84 GLU A CA 1
ATOM 685 C C . GLU A 1 84 ? -2.085 0.580 -18.661 1.00 95.75 84 GLU A C 1
ATOM 687 O O . GLU A 1 84 ? -2.208 -0.569 -19.086 1.00 95.75 84 GLU A O 1
ATOM 692 N N . VAL A 1 85 ? -1.722 0.850 -17.403 1.00 92.94 85 VAL A N 1
ATOM 693 C CA . VAL A 1 85 ? -1.451 -0.189 -16.401 1.00 92.94 85 VAL A CA 1
ATOM 694 C C . VAL A 1 85 ? -2.702 -1.027 -16.133 1.00 92.94 85 VAL A C 1
ATOM 696 O O . VAL A 1 85 ? -2.633 -2.251 -16.184 1.00 92.94 85 VAL A O 1
ATOM 699 N N . GLU A 1 86 ? -3.856 -0.403 -15.889 1.00 89.50 86 GLU A N 1
ATOM 700 C CA . GLU A 1 86 ? -5.111 -1.112 -15.621 1.00 89.50 86 GLU A CA 1
ATOM 701 C C . GLU A 1 86 ? -5.509 -2.017 -16.795 1.00 89.50 86 GLU A C 1
ATOM 703 O O . GLU A 1 86 ? -5.851 -3.183 -16.591 1.00 89.50 86 GLU A O 1
ATOM 708 N N . ASN A 1 87 ? -5.413 -1.513 -18.027 1.00 91.75 87 ASN A N 1
ATOM 709 C CA . ASN A 1 87 ? -5.696 -2.295 -19.229 1.00 91.75 87 ASN A CA 1
ATOM 710 C C . ASN A 1 87 ? -4.740 -3.481 -19.372 1.00 91.75 87 ASN A C 1
ATOM 712 O O . ASN A 1 87 ? -5.187 -4.588 -19.666 1.00 91.75 87 ASN A O 1
ATOM 716 N N . TYR A 1 88 ? -3.445 -3.269 -19.128 1.00 92.38 88 TYR A N 1
ATOM 717 C CA . TYR A 1 88 ? -2.453 -4.338 -19.171 1.00 92.38 88 TYR A CA 1
ATOM 718 C C . TYR A 1 88 ? -2.749 -5.425 -18.131 1.00 92.38 88 TYR A C 1
ATOM 720 O O . TYR A 1 88 ? -2.733 -6.611 -18.451 1.00 92.38 88 TYR A O 1
ATOM 728 N N . LEU A 1 89 ? -3.078 -5.044 -16.894 1.00 90.50 89 LEU A N 1
ATOM 729 C CA . LEU A 1 89 ? -3.410 -6.005 -15.840 1.00 90.50 89 LEU A CA 1
ATOM 730 C C . LEU A 1 89 ? -4.682 -6.800 -16.167 1.00 90.50 89 LEU A C 1
ATOM 732 O O . LEU A 1 89 ? -4.726 -8.001 -15.902 1.00 90.50 89 LEU A O 1
ATOM 736 N N . LYS A 1 90 ? -5.691 -6.157 -16.771 1.00 88.31 90 LYS A N 1
ATOM 737 C CA . LYS A 1 90 ? -6.919 -6.824 -17.239 1.00 88.31 90 LYS A CA 1
ATOM 738 C C . LYS A 1 90 ? -6.643 -7.806 -18.375 1.00 88.31 90 LYS A C 1
ATOM 740 O O . LYS A 1 90 ? -7.111 -8.937 -18.298 1.00 88.31 90 LYS A O 1
ATOM 745 N N . ASP A 1 91 ? -5.854 -7.410 -19.377 1.00 90.19 91 ASP A N 1
ATOM 746 C CA . ASP A 1 91 ? -5.428 -8.289 -20.480 1.00 90.19 91 ASP A CA 1
ATOM 747 C C . ASP A 1 91 ? -4.713 -9.541 -19.957 1.00 90.19 91 ASP A C 1
ATOM 749 O O . ASP A 1 91 ? -4.979 -10.659 -20.393 1.00 90.19 91 ASP A O 1
ATOM 753 N N . LYS A 1 92 ? -3.846 -9.359 -18.957 1.00 88.50 92 LYS A N 1
ATOM 754 C CA . LYS A 1 92 ? -3.093 -10.446 -18.325 1.00 88.50 92 LYS A CA 1
ATOM 755 C C . LYS A 1 92 ? -3.883 -11.269 -17.309 1.00 88.50 92 LYS A C 1
ATOM 757 O O . LYS A 1 92 ? -3.314 -12.200 -16.750 1.00 88.50 92 LYS A O 1
ATOM 762 N N . GLY A 1 93 ? -5.153 -10.953 -17.054 1.00 89.06 93 GLY A N 1
ATOM 763 C CA . GLY A 1 93 ? -5.960 -11.687 -16.078 1.00 89.06 93 GLY A CA 1
ATOM 764 C C . GLY A 1 93 ? -5.459 -11.544 -14.634 1.00 89.06 93 GLY A C 1
ATOM 765 O O . GLY A 1 93 ? -5.687 -12.425 -13.814 1.00 89.06 93 GLY A O 1
ATOM 766 N N . ILE A 1 94 ? -4.747 -10.462 -14.309 1.00 87.12 94 ILE A N 1
ATOM 767 C CA . ILE A 1 94 ? -4.172 -10.203 -12.973 1.00 87.12 94 ILE A CA 1
ATOM 768 C C . ILE A 1 94 ? -4.653 -8.879 -12.380 1.00 87.12 94 ILE A C 1
ATOM 770 O O . ILE A 1 94 ? -4.015 -8.305 -11.493 1.00 87.12 94 ILE A O 1
ATOM 774 N N . ALA A 1 95 ? -5.762 -8.348 -12.886 1.00 88.69 95 ALA A N 1
ATOM 775 C CA . ALA A 1 95 ? -6.317 -7.113 -12.377 1.00 88.69 95 ALA A CA 1
ATOM 776 C C . ALA A 1 95 ? -6.834 -7.331 -10.950 1.00 88.69 95 ALA A C 1
ATOM 778 O O . ALA A 1 95 ? -7.451 -8.346 -10.639 1.00 88.69 95 ALA A O 1
ATOM 779 N N . ASN A 1 96 ? -6.566 -6.388 -10.050 1.00 86.69 96 ASN A N 1
ATOM 780 C CA . ASN A 1 96 ? -6.970 -6.547 -8.659 1.00 86.69 96 ASN A CA 1
ATOM 781 C C . ASN A 1 96 ? -8.476 -6.235 -8.510 1.00 86.69 96 ASN A C 1
ATOM 783 O O . ASN A 1 96 ? -8.870 -5.083 -8.716 1.00 86.69 96 ASN A O 1
ATOM 787 N N . PRO A 1 97 ? -9.318 -7.204 -8.097 1.00 85.50 97 PRO A N 1
ATOM 788 C CA . PRO A 1 97 ? -10.765 -7.012 -7.995 1.00 85.50 97 PRO A CA 1
ATOM 789 C C . PRO A 1 97 ? -11.167 -5.951 -6.965 1.00 85.50 97 PRO A C 1
ATOM 791 O O . PRO A 1 97 ? -12.264 -5.409 -7.036 1.00 85.50 97 PRO A O 1
ATOM 794 N N . LEU A 1 98 ? -10.294 -5.590 -6.020 1.00 87.12 98 LEU A N 1
ATOM 795 C CA . LEU A 1 98 ? -10.599 -4.546 -5.040 1.00 87.12 98 LEU A CA 1
ATOM 796 C C . LEU A 1 98 ? -10.836 -3.174 -5.691 1.00 87.12 98 LEU A C 1
ATOM 798 O O . LEU A 1 98 ? -11.582 -2.362 -5.140 1.00 87.12 98 LEU A O 1
ATOM 802 N N . TYR A 1 99 ? -10.271 -2.917 -6.875 1.00 83.75 99 TYR A N 1
ATOM 803 C CA . TYR A 1 99 ? -10.498 -1.665 -7.603 1.00 83.75 99 TYR A CA 1
ATOM 804 C C . TYR A 1 99 ? -11.936 -1.504 -8.128 1.00 83.75 99 TYR A C 1
ATOM 806 O O . TYR A 1 99 ? -12.322 -0.402 -8.508 1.00 83.75 99 TYR A O 1
ATOM 814 N N . GLN A 1 100 ? -12.769 -2.552 -8.062 1.00 80.88 100 GLN A N 1
ATOM 815 C CA . GLN A 1 100 ? -14.225 -2.450 -8.259 1.00 80.88 100 GLN A CA 1
ATOM 816 C C . GLN A 1 100 ? -14.900 -1.538 -7.234 1.00 80.88 100 GLN A C 1
ATOM 818 O O . GLN A 1 100 ? -15.923 -0.913 -7.507 1.00 80.88 100 GLN A O 1
ATOM 823 N N . HIS A 1 101 ? -14.341 -1.525 -6.027 1.00 82.69 101 HIS A N 1
ATOM 824 C CA . HIS A 1 101 ? -14.960 -0.986 -4.826 1.00 82.69 101 HIS A CA 1
ATOM 825 C C . HIS A 1 101 ? -14.163 0.187 -4.239 1.00 82.69 101 HIS A C 1
ATOM 827 O O . HIS A 1 101 ? -14.723 1.048 -3.550 1.00 82.69 101 HIS A O 1
ATOM 833 N N . PHE A 1 102 ? -12.856 0.236 -4.509 1.00 85.00 102 PHE A N 1
ATOM 834 C CA . PHE A 1 102 ? -11.930 1.206 -3.942 1.00 85.00 102 PHE A CA 1
ATOM 835 C C . PHE A 1 102 ? -11.135 1.927 -5.031 1.00 85.00 102 PHE A C 1
ATOM 837 O O . PHE A 1 102 ? -10.451 1.300 -5.826 1.00 85.00 102 PHE A O 1
ATOM 844 N N . GLU A 1 103 ? -11.129 3.261 -4.993 1.00 80.38 103 GLU A N 1
ATOM 845 C CA . GLU A 1 103 ? -10.254 4.083 -5.851 1.00 80.38 103 GLU A CA 1
ATOM 846 C C . GLU A 1 103 ? -8.768 3.872 -5.525 1.00 80.38 103 GLU A C 1
ATOM 848 O O . GLU A 1 103 ? -7.909 3.930 -6.396 1.00 80.38 103 GLU A O 1
ATOM 853 N N . ARG A 1 104 ? -8.450 3.617 -4.249 1.00 80.62 104 ARG A N 1
ATOM 854 C CA . ARG A 1 104 ? -7.106 3.252 -3.798 1.00 80.62 104 ARG A CA 1
ATOM 855 C C . ARG A 1 104 ? -7.185 2.109 -2.808 1.00 80.62 104 ARG A C 1
ATOM 857 O O . ARG A 1 104 ? -7.889 2.204 -1.801 1.00 80.62 104 ARG A O 1
ATOM 864 N N . THR A 1 105 ? -6.421 1.060 -3.069 1.00 83.69 105 THR A N 1
ATOM 865 C CA . THR A 1 105 ? -6.254 -0.058 -2.145 1.00 83.69 105 THR A CA 1
ATOM 866 C C . THR A 1 105 ? -5.312 0.331 -1.010 1.00 83.69 105 THR A C 1
ATOM 868 O O . THR A 1 105 ? -4.299 0.996 -1.219 1.00 83.69 105 THR A O 1
ATOM 871 N N . GLY A 1 106 ? -5.628 -0.094 0.207 1.00 82.25 106 GLY A N 1
ATOM 872 C CA . GLY A 1 106 ? -4.800 0.131 1.387 1.00 82.25 106 GLY A CA 1
ATOM 873 C C . GLY A 1 106 ? -5.239 -0.774 2.531 1.00 82.25 106 GLY A C 1
ATOM 874 O O . GLY A 1 106 ? -6.147 -1.587 2.369 1.00 82.25 106 GLY A O 1
ATOM 875 N N . CYS A 1 107 ? -4.616 -0.636 3.703 1.00 88.56 107 CYS A N 1
ATOM 876 C CA . CYS A 1 107 ? -4.980 -1.452 4.861 1.00 88.56 107 CYS A CA 1
ATOM 877 C C . CYS A 1 107 ? -6.446 -1.216 5.240 1.00 88.56 107 CYS A C 1
ATOM 879 O O . CYS A 1 107 ? -6.840 -0.062 5.427 1.00 88.56 107 CYS A O 1
ATOM 881 N N . PHE A 1 108 ? -7.224 -2.289 5.407 1.00 90.38 108 PHE A N 1
ATOM 882 C CA . PHE A 1 108 ? -8.639 -2.213 5.792 1.00 90.38 108 PHE A CA 1
ATOM 883 C C . PHE A 1 108 ? -8.836 -1.480 7.135 1.00 90.38 108 PHE A C 1
ATOM 885 O O . PHE A 1 108 ? -9.771 -0.703 7.286 1.00 90.38 108 PHE A O 1
ATOM 892 N N . CYS A 1 109 ? -7.892 -1.630 8.070 1.00 90.50 109 CYS A N 1
ATOM 893 C CA . CYS A 1 109 ? -7.900 -0.970 9.375 1.00 90.50 109 CYS A CA 1
ATOM 894 C C . CYS A 1 109 ? -7.077 0.338 9.395 1.00 90.50 109 CYS A C 1
ATOM 896 O O . CYS A 1 109 ? -6.292 0.579 10.312 1.00 90.50 109 CYS A O 1
ATOM 898 N N . CYS A 1 110 ? -7.182 1.174 8.354 1.00 89.94 110 CYS A N 1
ATOM 899 C CA . CYS A 1 110 ? -6.420 2.424 8.276 1.00 89.94 110 CYS A CA 1
ATOM 900 C C . CYS A 1 110 ? -7.254 3.652 8.710 1.00 89.94 110 CYS A C 1
ATOM 902 O O . CYS A 1 110 ? -8.244 3.988 8.051 1.00 89.94 110 CYS A O 1
ATOM 904 N N . PRO A 1 111 ? -6.820 4.418 9.736 1.00 88.31 111 PRO A N 1
ATOM 905 C CA . PRO A 1 111 ? -7.527 5.618 10.199 1.00 88.31 111 PRO A CA 1
ATOM 906 C C . PRO A 1 111 ? -7.588 6.725 9.138 1.00 88.31 111 PRO A C 1
ATOM 908 O O . PRO A 1 111 ? -8.461 7.592 9.191 1.00 88.31 111 PRO A O 1
ATOM 911 N N . LYS A 1 112 ? -6.682 6.706 8.151 1.00 88.75 112 LYS A N 1
ATOM 912 C CA . LYS A 1 112 ? -6.608 7.693 7.061 1.00 88.75 112 LYS A CA 1
ATOM 913 C C . LYS A 1 112 ? -7.527 7.375 5.877 1.00 88.75 112 LYS A C 1
ATOM 915 O O . LYS A 1 112 ? -7.549 8.143 4.919 1.00 88.75 112 LYS A O 1
ATOM 920 N N . GLN A 1 113 ? -8.295 6.284 5.920 1.00 89.00 113 GLN A N 1
ATOM 921 C CA . GLN A 1 113 ? -9.266 5.997 4.865 1.00 89.00 113 GLN A CA 1
ATOM 922 C C . GLN A 1 113 ? -10.344 7.082 4.769 1.00 89.00 113 GLN A C 1
ATOM 924 O O . GLN A 1 113 ? -10.777 7.652 5.780 1.00 89.00 113 GLN A O 1
ATOM 929 N N . SER A 1 114 ? -10.799 7.338 3.541 1.00 88.75 114 SER A N 1
ATOM 930 C CA . SER A 1 114 ? -11.926 8.231 3.278 1.00 88.75 114 SER A CA 1
ATOM 931 C C . SER A 1 114 ? -13.228 7.645 3.839 1.00 88.75 114 SER A C 1
ATOM 933 O O . SER A 1 114 ? -13.355 6.432 4.022 1.00 88.75 114 SER A O 1
ATOM 935 N N . LYS A 1 115 ? -14.230 8.498 4.082 1.00 88.38 115 LYS A N 1
ATOM 936 C CA . LYS A 1 115 ? -15.556 8.036 4.524 1.00 88.38 115 LYS A CA 1
ATOM 937 C C . LYS A 1 115 ? -16.211 7.107 3.491 1.00 88.38 115 LYS A C 1
ATOM 939 O O . LYS A 1 115 ? -16.864 6.149 3.886 1.00 88.38 115 LYS A O 1
ATOM 944 N N . LYS A 1 116 ? -15.972 7.358 2.196 1.00 86.94 116 LYS A N 1
ATOM 945 C CA . LYS A 1 116 ? -16.420 6.515 1.078 1.00 86.94 116 LYS A CA 1
ATOM 946 C C . LYS A 1 116 ? -15.821 5.110 1.170 1.00 86.94 116 LYS A C 1
ATOM 948 O O . LYS A 1 116 ? -16.566 4.142 1.201 1.00 86.94 116 LYS A O 1
ATOM 953 N N . SER A 1 117 ? -14.498 4.997 1.305 1.00 89.25 117 SER A N 1
ATOM 954 C CA . SER A 1 117 ? -13.821 3.698 1.437 1.00 89.25 117 SER A CA 1
ATOM 955 C C . SER A 1 117 ? -14.289 2.930 2.675 1.00 89.25 117 SER A C 1
ATOM 957 O O . SER A 1 117 ? -14.506 1.728 2.601 1.00 89.25 117 SER A O 1
ATOM 959 N N . LEU A 1 118 ? -14.511 3.618 3.797 1.00 90.81 118 LEU A N 1
ATOM 960 C CA . LEU A 1 118 ? -15.011 2.978 5.016 1.00 90.81 118 LEU A CA 1
ATOM 961 C C . LEU A 1 118 ? -16.455 2.495 4.879 1.00 90.81 118 LEU A C 1
ATOM 963 O O . LEU A 1 118 ? -16.782 1.427 5.383 1.00 90.81 118 LEU A O 1
ATOM 967 N N . TYR A 1 119 ? -17.302 3.246 4.174 1.00 90.44 119 TYR A N 1
ATOM 968 C CA . TYR A 1 119 ? -18.655 2.800 3.857 1.00 90.44 119 TYR A CA 1
ATOM 969 C C . TYR A 1 119 ? -18.637 1.560 2.952 1.00 90.44 119 TYR A C 1
ATOM 971 O O . TYR A 1 119 ? -19.346 0.592 3.222 1.00 90.44 119 TYR A O 1
ATOM 979 N N . THR A 1 120 ? -17.787 1.554 1.921 1.00 90.06 120 THR A N 1
ATOM 980 C CA . THR A 1 120 ? -17.562 0.383 1.065 1.00 90.06 120 THR A CA 1
ATOM 981 C C . THR A 1 120 ? -17.102 -0.825 1.885 1.00 90.06 120 THR A C 1
ATOM 983 O O . THR A 1 120 ? -17.655 -1.911 1.726 1.00 90.06 120 THR A O 1
ATOM 986 N N . LEU A 1 121 ? -16.128 -0.639 2.785 1.00 92.00 121 LEU A N 1
ATOM 987 C CA . LEU A 1 121 ? -15.629 -1.691 3.673 1.00 92.00 121 LEU A CA 1
ATOM 988 C C . LEU A 1 121 ? -16.759 -2.253 4.548 1.00 92.00 121 LEU A C 1
ATOM 990 O O . LEU A 1 121 ? -16.978 -3.457 4.568 1.00 92.00 121 LEU A O 1
ATOM 994 N N . TYR A 1 122 ? -17.530 -1.377 5.195 1.00 92.00 122 TYR A N 1
ATOM 995 C CA . TYR A 1 122 ? -18.693 -1.755 5.997 1.00 92.00 122 TYR A CA 1
ATOM 996 C C . TYR A 1 122 ? -19.733 -2.562 5.199 1.00 92.00 122 TYR A C 1
ATOM 998 O O . TYR A 1 122 ? -20.261 -3.553 5.698 1.00 92.00 122 TYR A O 1
ATOM 1006 N N . ARG A 1 123 ? -20.034 -2.144 3.963 1.00 89.94 123 ARG A N 1
ATOM 1007 C CA . ARG A 1 123 ? -21.112 -2.721 3.148 1.00 89.94 123 ARG A CA 1
ATOM 1008 C C . ARG A 1 123 ? -20.734 -4.037 2.471 1.00 89.94 123 ARG A C 1
ATOM 1010 O O . ARG A 1 123 ? -21.555 -4.948 2.441 1.00 89.94 123 ARG A O 1
ATOM 1017 N N . PHE A 1 124 ? -19.542 -4.114 1.886 1.00 90.19 124 PHE A N 1
ATOM 1018 C CA . PHE A 1 124 ? -19.142 -5.226 1.015 1.00 90.19 124 PHE A CA 1
ATOM 1019 C C . PHE A 1 124 ? -18.158 -6.198 1.680 1.00 90.19 124 PHE A C 1
ATOM 1021 O O . PHE A 1 124 ? -18.036 -7.335 1.234 1.00 90.19 124 PHE A O 1
ATOM 1028 N N . TYR A 1 125 ? -17.502 -5.785 2.768 1.00 93.00 125 TYR A N 1
ATOM 1029 C CA . TYR A 1 125 ? -16.440 -6.541 3.442 1.00 93.00 125 TYR A CA 1
ATOM 1030 C C . TYR A 1 125 ? -16.720 -6.657 4.953 1.00 93.00 125 TYR A C 1
ATOM 1032 O O . TYR A 1 125 ? -15.964 -6.147 5.788 1.00 93.00 125 TYR A O 1
ATOM 1040 N N . PRO A 1 126 ? -17.836 -7.307 5.347 1.00 94.38 126 PRO A N 1
ATOM 1041 C CA . PRO A 1 126 ? -18.270 -7.340 6.741 1.00 94.38 126 PRO A CA 1
ATOM 1042 C C . PRO A 1 126 ? -17.265 -8.047 7.657 1.00 94.38 126 PRO A C 1
ATOM 1044 O O . PRO A 1 126 ? -17.119 -7.652 8.807 1.00 94.38 126 PRO A O 1
ATOM 1047 N N . LYS A 1 127 ? -16.528 -9.052 7.162 1.00 96.62 127 LYS A N 1
ATOM 1048 C CA . LYS A 1 127 ? -15.514 -9.767 7.958 1.00 96.62 127 LYS A CA 1
ATOM 1049 C C . LYS A 1 127 ? -14.379 -8.832 8.377 1.00 96.62 127 LYS A C 1
ATOM 1051 O O . LYS A 1 127 ? -13.980 -8.809 9.538 1.00 96.62 127 LYS A O 1
ATOM 1056 N N . GLU A 1 128 ? -13.885 -8.033 7.441 1.00 95.25 128 GLU A N 1
ATOM 1057 C CA . GLU A 1 128 ? -12.837 -7.043 7.660 1.00 95.25 128 GLU A CA 1
ATOM 1058 C C . GLU A 1 128 ? -13.335 -5.899 8.555 1.00 95.25 128 GLU A C 1
ATOM 1060 O O . GLU A 1 128 ? -12.595 -5.423 9.417 1.00 95.25 128 GLU A O 1
ATOM 1065 N N . TRP A 1 129 ? -14.601 -5.491 8.407 1.00 95.62 129 TRP A N 1
ATOM 1066 C CA . TRP A 1 129 ? -15.228 -4.501 9.285 1.00 95.62 129 TRP A CA 1
ATOM 1067 C C . TRP A 1 129 ? -15.353 -4.988 10.736 1.00 95.62 129 TRP A C 1
ATOM 1069 O O . TRP A 1 129 ? -14.983 -4.264 11.664 1.00 95.62 129 TRP A O 1
ATOM 1079 N N . GLU A 1 130 ? -15.807 -6.227 10.950 1.00 96.00 130 GLU A N 1
ATOM 1080 C CA . GLU A 1 130 ? -15.814 -6.849 12.281 1.00 96.00 130 GLU A CA 1
ATOM 1081 C C . GLU A 1 130 ? -14.399 -6.916 12.859 1.00 96.00 130 GLU A C 1
ATOM 1083 O O . GLU A 1 130 ? -14.187 -6.576 14.025 1.00 96.00 130 GLU A O 1
ATOM 1088 N N . LYS A 1 131 ? -13.396 -7.227 12.027 1.00 96.44 131 LYS A N 1
ATOM 1089 C CA . LYS A 1 131 ? -12.006 -7.246 12.480 1.00 96.44 131 LYS A CA 1
ATOM 1090 C C . LYS A 1 131 ? -11.524 -5.882 12.976 1.00 96.44 131 LYS A C 1
ATOM 1092 O O . LYS A 1 131 ? -10.816 -5.818 13.981 1.00 96.44 131 LYS A O 1
ATOM 1097 N N . CYS A 1 132 ? -11.921 -4.787 12.325 1.00 94.81 132 CYS A N 1
ATOM 1098 C CA . CYS A 1 132 ? -11.640 -3.434 12.817 1.00 94.81 132 CYS A CA 1
ATOM 1099 C C . CYS A 1 132 ? -12.249 -3.188 14.207 1.00 94.81 132 CYS A C 1
ATOM 1101 O O . CYS A 1 132 ? -11.598 -2.579 15.057 1.00 94.81 132 CYS A O 1
ATOM 1103 N N . LYS A 1 133 ? -13.474 -3.670 14.465 1.00 94.75 133 LYS A N 1
ATOM 1104 C CA . LYS A 1 133 ? -14.126 -3.553 15.782 1.00 94.75 133 LYS A CA 1
ATOM 1105 C C . LYS A 1 133 ? -13.406 -4.363 16.857 1.00 94.75 133 LYS A C 1
ATOM 1107 O O . LYS A 1 133 ? -13.176 -3.841 17.945 1.00 94.75 133 LYS A O 1
ATOM 1112 N N . GLU A 1 134 ? -13.002 -5.594 16.548 1.00 95.69 134 GLU A N 1
ATOM 1113 C CA . GLU A 1 134 ? -12.209 -6.428 17.461 1.00 95.69 134 GLU A CA 1
ATOM 1114 C C . GLU A 1 134 ? -10.880 -5.763 17.838 1.00 95.69 134 GLU A C 1
ATOM 1116 O O . GLU A 1 134 ? -10.507 -5.730 19.010 1.00 95.69 134 GLU A O 1
ATOM 1121 N N . LEU A 1 135 ? -10.161 -5.220 16.848 1.00 94.75 135 LEU A N 1
ATOM 1122 C CA . LEU A 1 135 ? -8.882 -4.547 17.072 1.00 94.75 135 LEU A CA 1
ATOM 1123 C C . LEU A 1 135 ? -9.049 -3.285 17.925 1.00 94.75 135 LEU A C 1
ATOM 1125 O O . LEU A 1 135 ? -8.249 -3.057 18.829 1.00 94.75 135 LEU A O 1
ATOM 1129 N N . GLU A 1 136 ? -10.102 -2.498 17.685 1.00 94.69 136 GLU A N 1
ATOM 1130 C CA . GLU A 1 136 ? -10.424 -1.332 18.513 1.00 94.69 136 GLU A CA 1
ATOM 1131 C C . GLU A 1 136 ? -10.766 -1.737 19.960 1.00 94.69 136 GLU A C 1
ATOM 1133 O O . GLU A 1 136 ? -10.275 -1.121 20.907 1.00 94.69 136 GLU A O 1
ATOM 1138 N N . ALA A 1 137 ? -11.563 -2.793 20.154 1.00 94.50 137 ALA A N 1
ATOM 1139 C CA . ALA A 1 137 ? -11.902 -3.308 21.482 1.00 94.50 137 ALA A CA 1
ATOM 1140 C C . ALA A 1 137 ? -10.657 -3.798 22.238 1.00 94.50 137 ALA A C 1
ATOM 1142 O O . ALA A 1 137 ? -10.456 -3.445 23.399 1.00 94.50 137 ALA A O 1
ATOM 1143 N N . LYS A 1 138 ? -9.774 -4.529 21.553 1.00 95.50 138 LYS A N 1
ATOM 1144 C CA . LYS A 1 138 ? -8.506 -4.996 22.119 1.00 95.50 138 LYS A CA 1
ATOM 1145 C C . LYS A 1 138 ? -7.567 -3.839 22.469 1.00 95.50 138 LYS A C 1
ATOM 1147 O O . LYS A 1 138 ? -6.897 -3.883 23.495 1.00 95.50 138 LYS A O 1
ATOM 1152 N N . ALA A 1 139 ? -7.525 -2.784 21.654 1.00 93.81 139 ALA A N 1
ATOM 1153 C CA . ALA A 1 139 ? -6.736 -1.590 21.957 1.00 93.81 139 ALA A CA 1
ATOM 1154 C C . ALA A 1 139 ? -7.226 -0.882 23.235 1.00 93.81 139 ALA A C 1
ATOM 1156 O O . ALA A 1 139 ? -6.403 -0.405 24.018 1.00 93.81 139 ALA A O 1
ATOM 1157 N N . LYS A 1 140 ? -8.548 -0.855 23.471 1.00 94.12 140 LYS A N 1
ATOM 1158 C CA . LYS A 1 140 ? -9.147 -0.355 24.723 1.00 94.12 140 LYS A CA 1
ATOM 1159 C C . LYS A 1 140 ? -8.767 -1.228 25.918 1.00 94.12 140 LYS A C 1
ATOM 1161 O O . LYS A 1 140 ? -8.329 -0.695 26.931 1.00 94.12 140 LYS A O 1
ATOM 1166 N N . GLU A 1 141 ? -8.901 -2.547 25.788 1.00 96.38 141 GLU A N 1
ATOM 1167 C CA . GLU A 1 141 ? -8.556 -3.516 26.839 1.00 96.38 141 GLU A CA 1
ATOM 1168 C C . GLU A 1 141 ? -7.084 -3.409 27.263 1.00 96.38 141 GLU A C 1
ATOM 1170 O O . GLU A 1 141 ? -6.773 -3.391 28.450 1.00 96.38 141 GLU A O 1
ATOM 1175 N N . LEU A 1 142 ? -6.180 -3.273 26.291 1.00 96.38 142 LEU A N 1
ATOM 1176 C CA . LEU A 1 142 ? -4.738 -3.169 26.522 1.00 96.38 142 LEU A CA 1
ATOM 1177 C C . LEU A 1 142 ? -4.271 -1.766 26.948 1.00 96.38 142 LEU A C 1
ATOM 1179 O O . LEU A 1 142 ? -3.069 -1.555 27.098 1.00 96.38 142 LEU A O 1
ATOM 1183 N N . GLY A 1 143 ? -5.176 -0.791 27.093 1.00 94.44 143 GLY A N 1
ATOM 1184 C CA . GLY A 1 143 ? -4.818 0.579 27.474 1.00 94.44 143 GLY A CA 1
ATOM 1185 C C . GLY A 1 143 ? -3.879 1.271 26.479 1.00 94.44 143 GLY A C 1
ATOM 1186 O O . GLY A 1 143 ? -3.008 2.043 26.876 1.00 94.44 143 GLY A O 1
ATOM 1187 N N . CYS A 1 144 ? -4.014 0.974 25.183 1.00 92.25 144 CYS A N 1
ATOM 1188 C CA . CYS A 1 144 ? -3.189 1.583 24.140 1.00 92.25 144 CYS A CA 1
ATOM 1189 C C . CYS A 1 144 ? -3.452 3.091 24.014 1.00 92.25 144 CYS A C 1
ATOM 1191 O O . CYS A 1 144 ? -4.551 3.564 24.285 1.00 92.25 144 CYS A O 1
ATOM 1193 N N . LEU A 1 145 ? -2.465 3.846 23.514 1.00 88.88 145 LEU A N 1
ATOM 1194 C CA . LEU A 1 145 ? -2.595 5.295 23.295 1.00 88.88 145 LEU A CA 1
ATOM 1195 C C . LEU A 1 145 ? -3.772 5.646 22.366 1.00 88.88 145 LEU A C 1
ATOM 1197 O O . LEU A 1 145 ? -4.506 6.598 22.616 1.00 88.88 145 LEU A O 1
ATOM 1201 N N . ASN A 1 146 ? -3.953 4.863 21.299 1.00 86.12 146 ASN A N 1
ATOM 1202 C CA . ASN A 1 146 ? -5.053 5.020 20.354 1.00 86.12 146 ASN A CA 1
ATOM 1203 C C . ASN A 1 146 ? -6.113 3.956 20.632 1.00 86.12 146 ASN A C 1
ATOM 1205 O O . ASN A 1 146 ? -5.917 2.782 20.325 1.00 86.12 146 ASN A O 1
ATOM 1209 N N . THR A 1 147 ? -7.240 4.381 21.193 1.00 88.75 147 THR A N 1
ATOM 1210 C CA . THR A 1 147 ? -8.356 3.500 21.575 1.00 88.75 147 THR A CA 1
ATOM 1211 C C . THR A 1 147 ? -9.566 3.614 20.652 1.00 88.75 147 THR A C 1
ATOM 1213 O O . THR A 1 147 ? -10.548 2.903 20.833 1.00 88.75 147 THR A O 1
ATOM 1216 N N . THR A 1 148 ? -9.527 4.511 19.668 1.00 89.81 148 THR A N 1
ATOM 1217 C CA . THR A 1 148 ? -10.604 4.731 18.693 1.00 89.81 148 THR A CA 1
ATOM 1218 C C . THR A 1 148 ? -10.061 4.607 17.277 1.00 89.81 148 THR A C 1
ATOM 1220 O O . THR A 1 148 ? -8.906 4.947 17.014 1.00 89.81 148 THR A O 1
ATOM 1223 N N . PHE A 1 149 ? -10.886 4.091 16.365 1.00 88.62 149 PHE A N 1
ATOM 1224 C CA . PHE A 1 149 ? -10.491 3.819 14.985 1.00 88.62 149 PHE A CA 1
ATOM 1225 C C . PHE A 1 149 ? -10.032 5.070 14.233 1.00 88.62 149 PHE A C 1
ATOM 1227 O O . PHE A 1 149 ? -9.037 5.040 13.516 1.00 88.62 149 PHE A O 1
ATOM 1234 N N . LYS A 1 150 ? -10.751 6.182 14.385 1.00 88.12 150 LYS A N 1
ATOM 1235 C CA . LYS A 1 150 ? -10.362 7.519 13.925 1.00 88.12 150 LYS A CA 1
ATOM 1236 C C . LYS A 1 150 ? -10.186 8.434 15.134 1.00 88.12 150 LYS A C 1
ATOM 1238 O O . LYS A 1 150 ? -10.772 8.150 16.176 1.00 88.12 150 LYS A O 1
ATOM 1243 N N . PRO A 1 151 ? -9.462 9.563 14.996 1.00 85.81 151 PRO A N 1
ATOM 1244 C CA . PRO A 1 151 ? -9.407 10.568 16.052 1.00 85.81 151 PRO A CA 1
ATOM 1245 C C . PRO A 1 151 ? -10.824 10.951 16.496 1.00 85.81 151 PRO A C 1
ATOM 1247 O O . PRO A 1 151 ? -11.578 11.535 15.718 1.00 85.81 151 PRO A O 1
ATOM 1250 N N . ASN A 1 152 ? -11.180 10.582 17.729 1.00 84.62 152 ASN A N 1
ATOM 1251 C CA . ASN A 1 152 ? -12.489 10.821 18.348 1.00 84.62 152 ASN A CA 1
ATOM 1252 C C . ASN A 1 152 ? -13.686 10.181 17.623 1.00 84.62 152 ASN A C 1
ATOM 1254 O O . ASN A 1 152 ? -14.794 10.709 17.697 1.00 84.62 152 ASN A O 1
ATOM 1258 N N . LEU A 1 153 ? -13.484 9.081 16.892 1.00 90.50 153 LEU A N 1
ATOM 1259 C CA . LEU A 1 153 ? -14.579 8.398 16.209 1.00 90.50 153 LEU A CA 1
ATOM 1260 C C . LEU A 1 153 ? -14.343 6.887 16.151 1.00 90.50 153 LEU A C 1
ATOM 1262 O O . LEU A 1 153 ? -13.394 6.412 15.524 1.00 90.50 153 LEU A O 1
ATOM 1266 N N . SER A 1 154 ? -15.233 6.139 16.794 1.00 93.69 154 SER A N 1
ATOM 1267 C CA . SER A 1 154 ? -15.171 4.682 16.879 1.00 93.69 154 SER A CA 1
ATOM 1268 C C . SER A 1 154 ? -15.785 3.972 15.672 1.00 93.69 154 SER A C 1
ATOM 1270 O O . SER A 1 154 ? -16.623 4.523 14.948 1.00 93.69 154 SER A O 1
ATOM 1272 N N . CYS A 1 155 ? -15.425 2.700 15.490 1.00 93.00 155 CYS A N 1
ATOM 1273 C CA . CYS A 1 155 ? -16.083 1.825 14.513 1.00 93.00 155 CYS A CA 1
ATOM 1274 C C . CYS A 1 155 ? -17.602 1.726 14.749 1.00 93.00 155 CYS A C 1
ATOM 1276 O O . CYS A 1 155 ? -18.376 1.733 13.794 1.00 93.00 155 CYS A O 1
ATOM 1278 N N . VAL A 1 156 ? -18.042 1.673 16.011 1.00 93.19 156 VAL A N 1
ATOM 1279 C CA . VAL A 1 156 ? -19.469 1.558 16.365 1.00 93.19 156 VAL A CA 1
ATOM 1280 C C . VAL A 1 156 ? -20.234 2.822 15.963 1.00 93.19 156 VAL A C 1
ATOM 1282 O O . VAL A 1 156 ? -21.307 2.737 15.366 1.00 93.19 156 VAL A O 1
ATOM 1285 N N . GLU A 1 157 ? -19.672 4.003 16.223 1.00 93.75 157 GLU A N 1
ATOM 1286 C CA . GLU A 1 157 ? -20.275 5.277 15.815 1.00 93.75 157 GLU A CA 1
ATOM 1287 C C . GLU A 1 157 ? -20.317 5.432 14.290 1.00 93.75 157 GLU A C 1
ATOM 1289 O O . GLU A 1 157 ? -21.318 5.907 13.747 1.00 93.75 157 GLU A O 1
ATOM 1294 N N . LEU A 1 158 ? -19.264 5.002 13.583 1.00 92.75 158 LEU A N 1
ATOM 1295 C CA . LEU A 1 158 ? -19.247 4.958 12.117 1.00 92.75 158 LEU A CA 1
ATOM 1296 C C . LEU A 1 158 ? -20.353 4.057 11.568 1.00 92.75 158 LEU A C 1
ATOM 1298 O O . LEU A 1 158 ? -21.067 4.454 10.650 1.00 92.75 158 LEU A O 1
ATOM 1302 N N . GLU A 1 159 ? -20.539 2.879 12.157 1.00 93.94 159 GLU A N 1
ATOM 1303 C CA . GLU A 1 159 ? -21.578 1.936 11.751 1.00 93.94 159 GLU A CA 1
ATOM 1304 C C . GLU A 1 159 ? -22.984 2.542 11.890 1.00 93.94 159 GLU A C 1
ATOM 1306 O O . GLU A 1 159 ? -23.809 2.434 10.981 1.00 93.94 159 GLU A O 1
ATOM 1311 N N . VAL A 1 160 ? -23.247 3.259 12.990 1.00 93.06 160 VAL A N 1
ATOM 1312 C CA . VAL A 1 160 ? -24.505 4.001 13.184 1.00 93.06 160 VAL A CA 1
ATOM 1313 C C . VAL A 1 160 ? -24.691 5.069 12.103 1.00 93.06 160 VAL A C 1
ATOM 1315 O O . VAL A 1 160 ? -25.797 5.226 11.581 1.00 93.06 160 VAL A O 1
ATOM 1318 N N . GLN A 1 161 ? -23.631 5.794 11.730 1.00 91.31 161 GLN A N 1
ATOM 1319 C CA . GLN A 1 161 ? -23.701 6.785 10.650 1.00 91.31 161 GLN A CA 1
ATOM 1320 C C . GLN A 1 161 ? -23.997 6.144 9.289 1.00 91.31 161 GLN A C 1
ATOM 1322 O O . GLN A 1 161 ? -24.791 6.692 8.523 1.00 91.31 161 GLN A O 1
ATOM 1327 N N . PHE A 1 162 ? -23.387 4.998 8.984 1.00 91.31 162 PHE A N 1
ATOM 1328 C CA . PHE A 1 162 ? -23.586 4.294 7.717 1.00 91.31 162 PHE A CA 1
ATOM 1329 C C . PHE A 1 162 ? -24.982 3.684 7.596 1.00 91.31 162 PHE A C 1
ATOM 1331 O O . PHE A 1 162 ? -25.594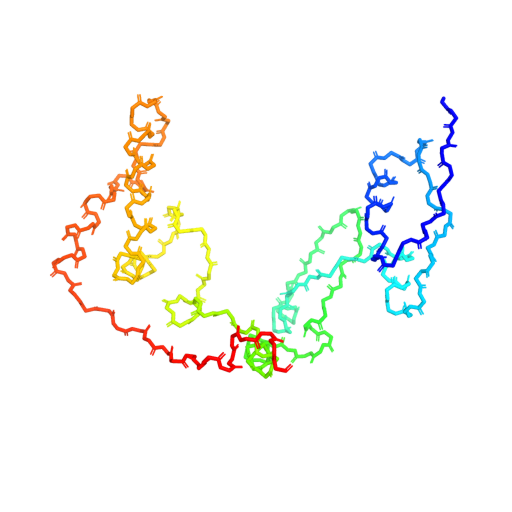 3.779 6.534 1.00 91.31 162 PHE A O 1
ATOM 1338 N N . LYS A 1 163 ? -25.536 3.155 8.693 1.00 89.81 163 LYS A N 1
ATOM 1339 C CA . LYS A 1 163 ? -26.925 2.670 8.747 1.00 89.81 163 LYS A CA 1
ATOM 1340 C C . LYS A 1 163 ? -27.955 3.773 8.468 1.00 89.81 163 LYS A C 1
ATOM 1342 O O . LYS A 1 163 ? -29.017 3.485 7.930 1.00 89.81 163 LYS A O 1
ATOM 1347 N N . ARG A 1 164 ? -27.649 5.030 8.816 1.00 85.12 164 ARG A N 1
ATOM 1348 C CA . ARG A 1 164 ? -28.544 6.186 8.609 1.00 85.12 164 ARG A CA 1
ATOM 1349 C C . ARG A 1 164 ? -28.529 6.742 7.181 1.00 85.12 164 ARG A C 1
ATOM 1351 O O . ARG A 1 164 ? -29.515 7.346 6.783 1.00 85.12 164 ARG A O 1
ATOM 1358 N N . ASN A 1 165 ? -27.445 6.552 6.424 1.00 71.31 165 ASN A N 1
ATOM 1359 C CA . ASN A 1 165 ? -27.267 7.116 5.079 1.00 71.31 165 ASN A CA 1
ATOM 1360 C C . ASN A 1 165 ? -26.822 6.029 4.076 1.00 71.31 165 ASN A C 1
ATOM 1362 O O . ASN A 1 165 ? -25.623 5.869 3.843 1.00 71.31 165 ASN A O 1
ATOM 1366 N N . PRO A 1 166 ? -27.760 5.277 3.468 1.00 66.12 166 PRO A N 1
ATOM 1367 C CA . PRO A 1 166 ? -27.450 4.091 2.663 1.00 66.12 166 PRO A CA 1
ATOM 1368 C C . PRO A 1 166 ? -26.997 4.372 1.216 1.00 66.12 166 PRO A C 1
ATOM 1370 O O . PRO A 1 166 ? -26.804 3.434 0.441 1.00 66.12 166 PRO A O 1
ATOM 1373 N N . THR A 1 167 ? -26.836 5.632 0.810 1.00 57.56 167 THR A N 1
ATOM 1374 C CA . THR A 1 167 ? -26.557 5.987 -0.589 1.00 57.56 167 THR A CA 1
ATOM 1375 C C . THR A 1 167 ? -25.084 6.304 -0.824 1.00 57.56 167 THR A C 1
ATOM 1377 O O . THR A 1 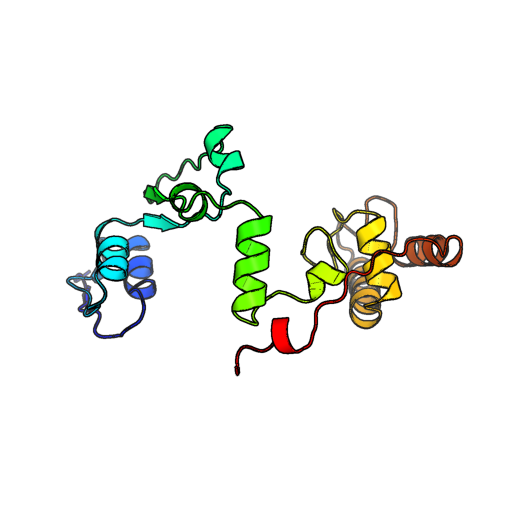167 ? -24.659 7.448 -0.681 1.00 57.56 167 THR A O 1
ATOM 1380 N N . MET A 1 168 ? -24.329 5.289 -1.239 1.00 57.47 168 MET A N 1
ATOM 1381 C CA . MET A 1 168 ? -23.087 5.406 -2.010 1.00 57.47 168 MET A CA 1
ATOM 1382 C C . MET A 1 168 ? -22.960 4.129 -2.853 1.00 57.47 168 MET A C 1
ATOM 1384 O O . MET A 1 168 ? -22.610 3.080 -2.317 1.00 57.47 168 MET A O 1
ATOM 1388 N N . ASP A 1 169 ? -23.314 4.197 -4.139 1.00 51.50 169 ASP A N 1
ATOM 1389 C CA . ASP A 1 169 ? -23.125 3.099 -5.095 1.00 51.50 169 ASP A CA 1
ATOM 1390 C C . ASP A 1 169 ? -21.986 3.460 -6.047 1.00 51.50 169 ASP A C 1
ATOM 1392 O O . ASP A 1 169 ? -22.025 4.490 -6.719 1.00 51.50 169 ASP A O 1
ATOM 1396 N N . PHE A 1 170 ? -20.944 2.639 -6.036 1.00 57.62 170 PHE A N 1
ATOM 1397 C CA . PHE A 1 170 ? -19.772 2.778 -6.888 1.00 57.62 170 PHE A CA 1
ATOM 1398 C C . PHE A 1 170 ? -19.281 1.368 -7.193 1.00 57.62 170 PHE A C 1
ATOM 1400 O O . PHE A 1 170 ? -18.372 0.867 -6.535 1.00 57.62 170 PHE A O 1
ATOM 1407 N N . THR A 1 171 ? -19.951 0.702 -8.127 1.00 54.22 171 THR A N 1
ATOM 1408 C CA . THR A 1 171 ? -19.521 -0.596 -8.640 1.00 54.22 171 THR A CA 1
ATOM 1409 C C . THR A 1 171 ? -19.111 -0.445 -10.102 1.00 54.22 171 THR A C 1
ATOM 1411 O O . THR A 1 171 ? -19.875 0.036 -10.936 1.00 54.22 171 THR A O 1
ATOM 1414 N N . SER A 1 172 ? -17.877 -0.831 -10.417 1.00 57.91 172 SER A N 1
ATOM 1415 C CA . SER A 1 172 ? -17.473 -1.205 -11.773 1.00 57.91 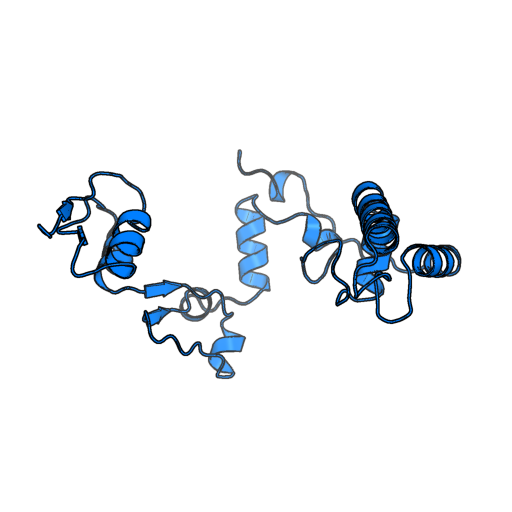172 SER A CA 1
ATOM 1416 C C . SER A 1 172 ? -17.277 -2.720 -11.786 1.00 57.91 172 SER A C 1
ATOM 1418 O O . SER A 1 172 ? -16.754 -3.282 -10.828 1.00 57.91 172 SER A O 1
ATOM 1420 N N . ALA A 1 173 ? -17.759 -3.416 -12.815 1.00 57.78 173 ALA A N 1
ATOM 1421 C CA . ALA A 1 173 ? -17.688 -4.876 -12.860 1.00 57.78 173 ALA A CA 1
ATOM 1422 C C . ALA A 1 173 ? -16.346 -5.324 -13.459 1.00 57.78 173 ALA A C 1
ATOM 1424 O O . ALA A 1 173 ? -16.017 -4.935 -14.578 1.00 57.78 173 ALA A O 1
ATOM 1425 N N . TYR A 1 174 ? -15.586 -6.150 -12.732 1.00 62.44 174 TYR A N 1
ATOM 1426 C CA . TYR A 1 174 ? -14.525 -6.967 -13.335 1.00 62.44 174 TYR A CA 1
ATOM 1427 C C . TYR A 1 174 ? -15.089 -8.367 -13.531 1.00 62.44 174 TYR A C 1
ATOM 1429 O O . TYR A 1 174 ? -15.851 -8.859 -12.696 1.00 62.44 174 TYR A O 1
ATOM 1437 N N . THR A 1 175 ? -14.711 -9.002 -14.627 1.00 71.75 175 THR A N 1
ATOM 1438 C CA . THR A 1 175 ? -15.105 -10.369 -14.952 1.00 71.75 175 THR A CA 1
ATOM 1439 C C . THR A 1 175 ? -14.055 -11.360 -14.449 1.00 71.75 175 THR A C 1
ATOM 1441 O O . THR A 1 175 ? -12.901 -10.999 -14.219 1.00 71.75 175 THR A O 1
ATOM 1444 N N . GLU A 1 176 ? -14.450 -12.618 -14.244 1.00 66.69 176 GLU A N 1
ATOM 1445 C CA . GLU A 1 176 ? -13.577 -13.679 -13.710 1.00 66.69 176 GLU A CA 1
ATOM 1446 C C . GLU A 1 176 ? -12.304 -13.868 -14.550 1.00 66.69 176 GLU A C 1
ATOM 1448 O O . GLU A 1 176 ? -11.216 -14.140 -14.045 1.00 66.69 176 GLU A O 1
ATOM 1453 N N . ASP A 1 177 ? -12.419 -13.613 -15.847 1.00 71.00 177 ASP A N 1
ATOM 1454 C CA . ASP A 1 177 ? -11.330 -13.713 -16.798 1.00 71.00 177 ASP A CA 1
ATOM 1455 C C . ASP A 1 177 ? -10.301 -12.562 -16.657 1.00 71.00 177 ASP A C 1
ATOM 1457 O O . ASP A 1 177 ? -9.170 -12.697 -17.122 1.00 71.00 177 ASP A O 1
ATOM 1461 N N . MET A 1 178 ? -10.645 -11.462 -15.976 1.00 75.94 178 MET A N 1
ATOM 1462 C CA . MET A 1 178 ? -9.729 -10.353 -15.665 1.00 75.94 178 MET A CA 1
ATOM 1463 C C . MET A 1 178 ? -8.899 -10.590 -14.393 1.00 75.94 178 MET A C 1
ATOM 1465 O O . MET A 1 178 ? -7.992 -9.802 -14.120 1.00 75.94 178 MET A O 1
ATOM 1469 N N . VAL A 1 179 ? -9.201 -11.635 -13.612 1.00 72.88 179 VAL A N 1
ATOM 1470 C CA . VAL A 1 179 ? -8.612 -11.880 -12.278 1.00 72.88 179 VAL A CA 1
ATOM 1471 C C . VAL A 1 179 ? -7.975 -13.268 -12.117 1.00 72.88 179 VAL A C 1
ATOM 1473 O O . VAL A 1 179 ? -7.457 -13.584 -11.045 1.00 72.88 179 VAL A O 1
ATOM 1476 N N . CYS A 1 180 ? -8.015 -14.107 -13.157 1.00 68.44 180 CYS A N 1
ATOM 1477 C CA . CYS A 1 180 ? -7.422 -15.440 -13.147 1.00 68.44 180 CYS A CA 1
ATOM 1478 C C . CYS A 1 180 ? -6.104 -15.495 -13.939 1.00 68.44 180 CYS A C 1
ATOM 1480 O O . CYS A 1 180 ? -6.092 -15.349 -15.160 1.00 68.44 180 CYS A O 1
ATOM 1482 N N . PHE A 1 181 ? -5.010 -15.814 -13.240 1.00 56.91 181 PHE A N 1
ATOM 1483 C CA . PHE A 1 181 ? -3.681 -16.043 -13.824 1.00 56.91 181 PHE A CA 1
ATOM 1484 C C . PHE A 1 181 ? -3.613 -17.297 -14.714 1.00 56.91 181 PHE A C 1
ATOM 1486 O O . PHE A 1 181 ? -2.680 -17.451 -15.491 1.00 56.91 181 PHE A O 1
ATOM 1493 N N . CYS A 1 182 ? -4.573 -18.218 -14.588 1.00 60.28 182 CYS A N 1
ATOM 1494 C CA . CYS A 1 182 ? -4.536 -19.540 -15.221 1.00 60.28 182 CYS A CA 1
ATOM 1495 C C . CYS A 1 182 ? -5.110 -19.578 -16.652 1.00 60.28 182 CYS A C 1
ATOM 1497 O O . CYS A 1 182 ? -5.537 -20.648 -17.088 1.00 60.28 182 CYS A O 1
ATOM 1499 N N . LYS A 1 183 ? -5.158 -18.439 -17.352 1.00 55.03 183 LYS A N 1
ATOM 1500 C CA . LYS A 1 183 ? -5.434 -18.397 -18.797 1.00 55.03 183 LYS A CA 1
ATOM 1501 C C . LYS A 1 183 ? -4.253 -18.930 -19.607 1.00 55.03 183 LYS A C 1
ATOM 1503 O O . LYS A 1 183 ? -3.097 -18.690 -19.197 1.00 55.03 183 LYS A O 1
#

Secondary structure (DSSP, 8-state):
-PPEEEEE-SSS-SHHHHHHHHH-TTTEEEEEE----HHHHHHHHHTEEE----HHHHHTT-----SSSEEE-HHHHTT--HHHHHHHHHHTT---GGGGT-SS---TT-TT--HHHHHHHHHH-HHHHHHHHHHHHHHHHTT-S--SSBTTB-HHHHHHHHHH--------PPPGGGT-TT-

Sequence (183 aa):
MQKIHHLDLFSGIGGFALGLQMADKDFYQTISFCEINAYCAEVLEKNFILIGYTYNEVENGRISSLDYGIAKYPLHQWQWNEREVENYLKDKGIANPLYQHFERTGCFCCPKQSKKSLYTLYRFYPKEWEKCKELEAKAKELGCLNTTFKPNLSCVELEVQFKRNPTMDFTSAYTEDMVCFCK

pLDDT: mean 84.66, std 11.27, range [51.5, 97.81]

Foldseek 3Di:
DDADEDEAADQDLCVVLVVVCLVPVPRYDYPYYPHPDPVSRVCNVFVEDEDADALVCVVVPDDDDDPRGHYDYVNNVVNHDPVNVQVVLQVQQAHDQCVQQDVDDDQLLAQPDDLSSVLSCVPPPVVSLVVNQVVLVVCVVVVHPDNASYDVHHSVNSNVVCVVPVDDDRGDDRDNSSHDNPD

Radius of gyration: 22.9 Å; Cα contacts (8 Å, |Δi|>4): 199; chains: 1; bounding box: 66×37×49 Å

Solvent-accessible surface area (backbone atoms only — not comparable to full-atom values): 10908 Å² total; per-residue (Å²): 130,84,60,46,80,39,72,43,78,57,91,56,78,50,58,67,57,52,50,51,24,71,74,36,66,76,50,29,41,68,78,50,67,68,55,82,51,67,69,54,40,52,41,63,77,60,47,55,41,82,40,90,48,32,22,66,48,42,75,72,66,58,74,77,91,57,96,85,42,44,73,40,43,61,32,38,78,69,65,26,42,72,66,53,50,51,50,52,28,34,75,62,4,62,33,66,72,63,60,30,64,28,99,67,88,72,69,90,81,43,62,84,58,51,74,66,52,50,48,43,36,54,73,77,34,53,72,62,40,50,48,42,46,54,53,31,51,50,25,49,74,70,68,44,93,67,49,46,55,30,97,95,40,40,58,71,59,50,50,56,54,46,73,73,56,81,84,80,89,66,81,53,91,80,55,73,71,25,54,38,74,87,115